Protein AF-A0A5S9F669-F1 (afdb_monomer)

Solvent-accessible surface area (backbone atoms only — not comparable to full-atom values): 15817 Å² total; per-residue (Å²): 138,76,83,78,77,79,76,78,74,76,74,78,80,37,67,46,77,52,47,83,61,86,59,63,53,49,68,64,60,68,71,53,62,38,86,58,35,26,24,43,28,42,29,58,37,54,67,64,66,49,69,68,56,53,63,32,49,54,22,28,33,40,33,39,28,46,13,73,51,31,38,83,44,31,66,34,53,43,71,31,44,49,22,28,34,42,33,39,30,48,15,66,33,28,38,81,19,32,66,35,54,41,69,31,42,49,24,28,36,40,31,45,19,44,19,62,36,29,59,81,19,54,65,37,52,64,64,32,78,50,34,39,37,38,33,40,35,72,39,70,56,49,70,70,53,51,52,54,48,39,71,63,39,73,73,40,45,76,47,61,74,75,68,76,75,68,79,54,76,88,66,80,96,78,92,59,86,75,55,58,62,56,54,50,51,49,52,52,51,50,52,52,51,52,52,52,48,51,53,48,51,52,48,49,54,53,52,52,53,53,54,52,53,53,51,52,50,52,51,53,52,51,51,46,53,51,33,51,53,49,18,55,49,26,49,74,73,65,40,28,44,61,16,49,52,28,28,60,78,37,51,89,39,34,68,32,19,31,50,49,13,50,27,18,58,73,32,46,54,42,75,62,30,65,67,60,15,46,54,28,19,50,56,7,29,76,70,64,26,62,68,21,45,54,50,54,55,49,35,76,77,50,77,129

InterPro domains:
  IPR006597 Sel1-like repeat [PF08238] (237-249)
  IPR006597 Sel1-like repeat [PF08238] (254-289)
  IPR006597 Sel1-like repeat [SM00671] (254-289)
  IPR011990 Tetratricopeptide-like helical domain superfamily [G3DSA:1.25.40.10] (205-302)
  IPR032675 Leucine-rich repeat domain superfamily [G3DSA:3.80.10.10] (18-162)
  IPR052945 Mitotic Progression Regulator [PTHR43628] (237-295)

Radius of gyration: 30.74 Å; Cα contacts (8 Å, |Δi|>4): 480; chains: 1; bounding box: 63×88×83 Å

Structure (mmCIF, N/CA/C/O backbone):
data_AF-A0A5S9F669-F1
#
_entry.id   AF-A0A5S9F669-F1
#
loop_
_atom_site.group_PDB
_atom_site.id
_atom_site.type_symbol
_atom_site.label_atom_id
_atom_site.label_alt_id
_atom_site.label_comp_id
_atom_site.label_asym_id
_atom_site.label_entity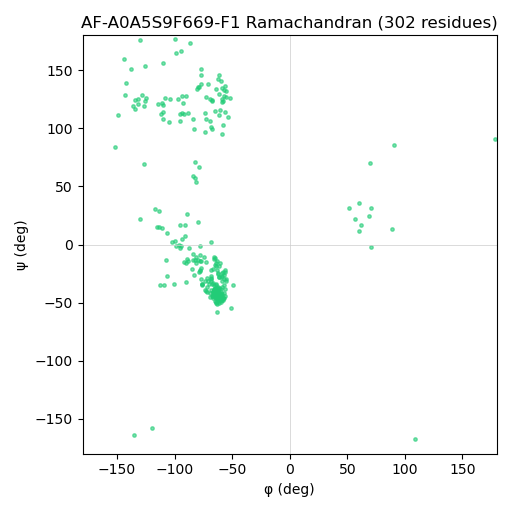_id
_atom_site.label_seq_id
_atom_site.pdbx_PDB_ins_code
_atom_site.Cartn_x
_atom_site.Cartn_y
_atom_site.Cartn_z
_atom_site.occupancy
_atom_site.B_iso_or_equiv
_atom_site.auth_seq_id
_atom_site.auth_comp_id
_atom_site.auth_asym_id
_atom_site.auth_atom_id
_atom_site.pdbx_PDB_model_num
ATOM 1 N N . MET A 1 1 ? -9.489 -50.750 23.436 1.00 36.12 1 MET A N 1
ATOM 2 C CA . MET A 1 1 ? -9.689 -50.302 22.039 1.00 36.12 1 MET A CA 1
ATOM 3 C C . MET A 1 1 ? -9.915 -48.828 22.204 1.00 36.12 1 MET A C 1
ATOM 5 O O . MET A 1 1 ? -11.035 -48.405 22.448 1.00 36.12 1 MET A O 1
ATOM 9 N N . ASP A 1 2 ? -8.797 -48.126 22.333 1.00 33.03 2 ASP A N 1
ATOM 10 C CA . ASP A 1 2 ? -8.753 -46.829 22.990 1.00 33.03 2 ASP A CA 1
ATOM 11 C C . ASP A 1 2 ? -8.902 -45.762 21.914 1.00 33.03 2 ASP A C 1
ATOM 13 O O . ASP A 1 2 ? -8.223 -45.808 20.887 1.00 33.03 2 ASP A O 1
ATOM 17 N N . GLU A 1 3 ? -9.853 -44.860 22.136 1.00 38.09 3 GLU A N 1
ATOM 18 C CA . GLU A 1 3 ? -10.139 -43.716 21.282 1.00 38.09 3 GLU A CA 1
ATOM 19 C C . GLU A 1 3 ? -8.860 -42.903 21.068 1.00 38.09 3 GLU A C 1
ATOM 21 O O . GLU A 1 3 ? -8.361 -42.227 21.971 1.00 38.09 3 GLU A O 1
ATOM 26 N N . ILE A 1 4 ? -8.332 -42.949 19.846 1.00 32.72 4 ILE A N 1
ATOM 27 C CA . ILE A 1 4 ? -7.360 -41.966 19.386 1.00 32.72 4 ILE A CA 1
ATOM 28 C C . ILE A 1 4 ? -8.130 -40.651 19.286 1.00 32.72 4 ILE A C 1
ATOM 30 O O . ILE A 1 4 ? -8.868 -40.420 18.331 1.00 32.72 4 ILE A O 1
ATOM 34 N N . LYS A 1 5 ? -7.987 -39.804 20.311 1.00 36.47 5 LYS A N 1
ATOM 35 C CA . LYS A 1 5 ? -8.378 -38.398 20.241 1.00 36.47 5 LYS A CA 1
ATOM 36 C C . LYS A 1 5 ? -7.641 -37.780 19.061 1.00 36.47 5 LYS A C 1
ATOM 38 O O . LYS A 1 5 ? -6.416 -37.687 19.066 1.00 36.47 5 LYS A O 1
ATOM 43 N N . GLU A 1 6 ? -8.408 -37.392 18.056 1.00 32.44 6 GLU A N 1
ATOM 44 C CA . GLU A 1 6 ? -7.957 -36.622 16.911 1.00 32.44 6 GLU A CA 1
ATOM 45 C C . GLU A 1 6 ? -7.352 -35.310 17.436 1.00 32.44 6 GLU A C 1
ATOM 47 O O . GLU A 1 6 ? -8.053 -34.407 17.897 1.00 32.44 6 GLU A O 1
ATOM 52 N N . ILE A 1 7 ? -6.020 -35.238 17.467 1.00 30.98 7 ILE A N 1
ATOM 53 C CA . ILE A 1 7 ? -5.298 -34.005 17.762 1.00 30.98 7 ILE A CA 1
ATOM 54 C C . ILE A 1 7 ? -5.563 -33.096 16.563 1.00 30.98 7 ILE A C 1
ATOM 56 O O . ILE A 1 7 ? -4.955 -33.272 15.507 1.00 30.98 7 ILE A O 1
ATOM 60 N N . LYS A 1 8 ? -6.492 -32.142 16.707 1.00 32.97 8 LYS A N 1
ATOM 61 C CA . LYS A 1 8 ? -6.576 -30.984 15.812 1.00 32.97 8 LYS A CA 1
ATOM 62 C C . LYS A 1 8 ? -5.235 -30.262 15.904 1.00 32.97 8 LYS A C 1
ATOM 64 O O . LYS A 1 8 ? -5.012 -29.488 16.829 1.00 32.97 8 LYS A O 1
ATOM 69 N N . MET A 1 9 ? -4.324 -30.564 14.986 1.00 23.52 9 MET A N 1
ATOM 70 C CA . MET A 1 9 ? -3.169 -29.714 14.745 1.00 23.52 9 MET A CA 1
ATOM 71 C C . MET A 1 9 ? -3.722 -28.365 14.280 1.00 23.52 9 MET A C 1
ATOM 73 O O . MET A 1 9 ? -4.352 -28.289 13.223 1.00 23.52 9 MET A O 1
ATOM 77 N N . GLU A 1 10 ? -3.573 -27.327 15.106 1.00 38.22 10 GLU A N 1
ATOM 78 C CA . GLU A 1 10 ? -3.797 -25.944 14.685 1.00 38.22 10 GLU A CA 1
ATOM 79 C C . GLU A 1 10 ? -2.964 -25.709 13.420 1.00 38.22 10 GLU A C 1
ATOM 81 O O . GLU A 1 10 ? -1.772 -26.032 13.383 1.00 38.22 10 GLU A O 1
ATOM 86 N N . LYS A 1 11 ? -3.609 -25.239 12.345 1.00 44.41 11 LYS A N 1
ATOM 87 C CA . LYS A 1 11 ? -2.903 -24.891 11.108 1.00 44.41 11 LYS A CA 1
ATOM 88 C C . LYS A 1 11 ? -1.812 -23.865 11.459 1.00 44.41 11 LYS A C 1
ATOM 90 O O . LYS A 1 11 ? -2.108 -22.954 12.232 1.00 44.41 11 LYS A O 1
ATOM 95 N N . PRO A 1 12 ? -0.581 -23.986 10.933 1.00 42.53 12 PRO A N 1
ATOM 96 C CA . PRO A 1 12 ? 0.461 -23.003 11.200 1.00 42.53 12 PRO A CA 1
ATOM 97 C C . PRO A 1 12 ? -0.026 -21.623 10.748 1.00 42.53 12 PRO A C 1
ATOM 99 O O . PRO A 1 12 ? -0.430 -21.446 9.602 1.00 42.53 12 PRO A O 1
ATOM 102 N N . GLN A 1 13 ? -0.028 -20.669 11.674 1.00 54.84 13 GLN A N 1
ATOM 103 C CA . GLN A 1 13 ? -0.442 -19.294 11.431 1.00 54.84 13 GLN A CA 1
ATOM 104 C C . GLN A 1 13 ? 0.668 -18.608 10.616 1.00 54.84 13 GLN A C 1
ATOM 106 O O . GLN A 1 13 ? 1.698 -18.218 11.167 1.00 54.84 13 GLN A O 1
ATOM 111 N N . TYR A 1 14 ? 0.522 -18.541 9.291 1.00 76.75 14 TYR A N 1
ATOM 112 C CA . TYR A 1 14 ? 1.480 -17.859 8.421 1.00 76.75 14 TYR A CA 1
ATOM 113 C C . TYR A 1 14 ? 1.154 -16.364 8.422 1.00 76.75 14 TYR A C 1
ATOM 115 O O . TYR A 1 14 ? 0.198 -15.912 7.783 1.00 76.75 14 TYR A O 1
ATOM 123 N N . PHE A 1 15 ? 1.916 -15.620 9.222 1.00 83.38 15 PHE A N 1
ATOM 124 C CA . PHE A 1 15 ? 1.821 -14.170 9.332 1.00 83.38 15 PHE A CA 1
ATOM 125 C C . PHE A 1 15 ? 2.882 -13.506 8.452 1.00 83.38 15 PHE A C 1
ATOM 127 O O . PHE A 1 15 ? 4.077 -13.776 8.599 1.00 83.38 15 PHE A O 1
ATOM 134 N N . VAL A 1 16 ? 2.450 -12.612 7.569 1.00 88.50 16 VAL A N 1
ATOM 135 C CA . VAL A 1 16 ? 3.313 -11.852 6.664 1.00 88.50 16 VAL A CA 1
ATOM 136 C C . VAL A 1 16 ? 3.325 -10.386 7.085 1.00 88.50 16 VAL A C 1
ATOM 138 O O . VAL A 1 16 ? 2.296 -9.718 7.091 1.00 88.50 16 VAL A O 1
ATOM 141 N N . ASP A 1 17 ? 4.505 -9.865 7.416 1.00 89.31 17 ASP A N 1
ATOM 142 C CA . ASP A 1 17 ? 4.703 -8.453 7.754 1.00 89.31 17 ASP A CA 1
ATOM 143 C C . ASP A 1 17 ? 5.375 -7.711 6.591 1.00 89.31 17 ASP A C 1
ATOM 145 O O . ASP A 1 17 ? 6.582 -7.851 6.374 1.00 89.31 17 ASP A O 1
ATOM 149 N N . LEU A 1 18 ? 4.604 -6.901 5.861 1.00 88.19 18 LEU A N 1
ATOM 150 C CA . LEU A 1 18 ? 5.109 -6.041 4.785 1.00 88.19 18 LEU A CA 1
ATOM 151 C C . LEU A 1 18 ? 5.303 -4.584 5.237 1.00 88.19 18 LEU A C 1
ATOM 153 O O . LEU A 1 18 ? 5.761 -3.758 4.450 1.00 88.19 18 LEU A O 1
ATOM 157 N N . SER A 1 19 ? 5.063 -4.261 6.514 1.00 82.44 19 SER A N 1
ATOM 158 C CA . SER A 1 19 ? 5.161 -2.890 7.053 1.00 82.44 19 SER A CA 1
ATOM 159 C C . SER A 1 19 ? 6.569 -2.281 6.986 1.00 82.44 19 SER A C 1
ATOM 161 O O . SER A 1 19 ? 6.764 -1.079 7.184 1.00 82.44 19 SER A O 1
ATOM 163 N N . ARG A 1 20 ? 7.588 -3.114 6.742 1.00 78.88 20 ARG A N 1
ATOM 164 C CA . ARG A 1 20 ? 8.997 -2.705 6.628 1.00 78.88 20 ARG A CA 1
ATOM 165 C C . ARG A 1 20 ? 9.404 -2.332 5.208 1.00 78.88 20 ARG A C 1
ATOM 167 O O . ARG A 1 20 ? 10.502 -1.797 5.031 1.00 78.88 20 ARG A O 1
ATOM 174 N N . LEU A 1 21 ? 8.574 -2.642 4.216 1.00 76.44 21 LEU A N 1
ATOM 175 C CA . LEU A 1 21 ? 8.859 -2.342 2.822 1.00 76.44 21 LEU A CA 1
ATOM 176 C C . LEU A 1 21 ? 8.622 -0.859 2.537 1.00 76.44 21 LEU A C 1
ATOM 178 O O . LEU A 1 21 ? 7.781 -0.203 3.146 1.00 76.44 21 LEU A O 1
ATOM 182 N N . TRP A 1 22 ? 9.445 -0.310 1.649 1.00 64.12 22 TRP A N 1
ATOM 183 C CA . TRP A 1 22 ? 9.390 1.092 1.252 1.00 64.12 22 TRP A CA 1
ATOM 184 C C . TRP A 1 22 ? 8.903 1.176 -0.190 1.00 64.12 22 TRP A C 1
ATOM 186 O O . TRP A 1 22 ? 9.585 0.681 -1.083 1.00 64.12 22 TRP A O 1
ATOM 196 N N . GLY A 1 23 ? 7.796 1.879 -0.421 1.00 70.88 23 GLY A N 1
ATOM 197 C CA . GLY A 1 23 ? 7.164 1.982 -1.739 1.00 70.88 23 GLY A CA 1
ATOM 198 C C . GLY A 1 23 ? 5.851 1.204 -1.804 1.00 70.88 23 GLY A C 1
ATOM 199 O O . GLY A 1 23 ? 5.316 0.827 -0.763 1.00 70.88 23 GLY A O 1
ATOM 200 N N . SER A 1 24 ? 5.333 1.007 -3.021 1.00 83.12 24 SER A N 1
ATOM 201 C CA . SER A 1 24 ? 4.179 0.123 -3.236 1.00 83.12 24 SER A CA 1
ATOM 202 C C . SER A 1 24 ? 4.553 -1.299 -2.825 1.00 83.12 24 SER A C 1
ATOM 204 O O . SER A 1 24 ? 5.688 -1.725 -3.033 1.00 83.12 24 SER A O 1
ATOM 206 N N . VAL A 1 25 ? 3.586 -1.987 -2.226 1.00 87.50 25 VAL A N 1
ATOM 207 C CA . VAL A 1 25 ? 3.672 -3.386 -1.789 1.00 87.50 25 VAL A CA 1
ATOM 208 C C . VAL A 1 25 ? 2.862 -4.316 -2.702 1.00 87.50 25 VAL A C 1
ATOM 210 O O . VAL A 1 25 ? 2.633 -5.473 -2.365 1.00 87.50 25 VAL A O 1
ATOM 213 N N . ASP A 1 26 ? 2.375 -3.815 -3.843 1.00 90.06 26 ASP A N 1
ATOM 214 C CA . ASP A 1 26 ? 1.463 -4.554 -4.726 1.00 90.06 26 ASP A CA 1
ATOM 215 C C . ASP A 1 26 ? 2.128 -5.785 -5.349 1.00 90.06 26 ASP A C 1
ATOM 217 O O . ASP A 1 26 ? 1.500 -6.839 -5.449 1.00 90.06 26 ASP A O 1
ATOM 221 N N . GLU A 1 27 ? 3.404 -5.677 -5.735 1.00 86.88 27 GLU A N 1
ATOM 222 C CA . GLU A 1 27 ? 4.161 -6.793 -6.313 1.00 86.88 27 GLU A CA 1
ATOM 223 C C . GLU A 1 27 ? 4.314 -7.910 -5.275 1.00 86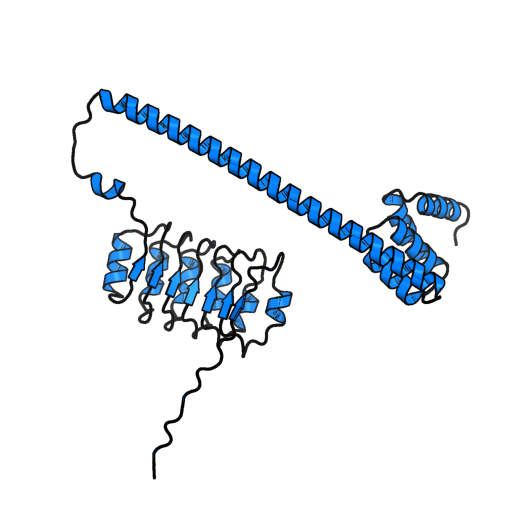.88 27 GLU A C 1
ATOM 225 O O . GLU A 1 27 ? 3.915 -9.047 -5.532 1.00 86.88 27 GLU A O 1
ATOM 230 N N . GLU A 1 28 ? 4.748 -7.572 -4.061 1.00 89.62 28 GLU A N 1
ATOM 231 C CA . GLU A 1 28 ? 4.916 -8.528 -2.970 1.00 89.62 28 GLU A CA 1
ATOM 232 C C . GLU A 1 28 ? 3.590 -9.172 -2.564 1.00 89.62 28 GLU A C 1
ATOM 234 O O . GLU A 1 28 ? 3.521 -10.393 -2.438 1.00 89.62 28 GLU A O 1
ATOM 239 N N . ILE A 1 29 ? 2.514 -8.390 -2.416 1.00 89.56 29 ILE A N 1
ATOM 240 C CA . ILE A 1 29 ? 1.184 -8.932 -2.107 1.00 89.56 29 ILE A CA 1
ATOM 241 C C . ILE A 1 29 ? 0.708 -9.856 -3.237 1.00 89.56 29 ILE A C 1
ATOM 243 O O . ILE A 1 29 ? 0.091 -10.895 -2.970 1.00 89.56 29 ILE A O 1
ATOM 247 N N . SER A 1 30 ? 0.975 -9.512 -4.501 1.00 88.44 30 SER A N 1
ATOM 248 C CA . SER A 1 30 ? 0.543 -10.306 -5.653 1.00 88.44 30 SER A CA 1
ATOM 249 C C . SER A 1 30 ? 1.192 -11.693 -5.693 1.00 88.44 30 SER A C 1
ATOM 251 O O . SER A 1 30 ? 0.496 -12.654 -6.032 1.00 88.44 30 SER A O 1
ATOM 253 N N . GLU A 1 31 ? 2.447 -11.813 -5.248 1.00 89.00 31 GLU A N 1
ATOM 254 C CA . GLU A 1 31 ? 3.214 -13.065 -5.209 1.00 89.00 31 GLU A CA 1
ATOM 255 C C . GLU A 1 31 ? 2.820 -14.002 -4.056 1.00 89.00 31 GLU A C 1
ATOM 257 O O . GLU A 1 31 ? 3.066 -15.204 -4.142 1.00 89.00 31 GLU A O 1
ATOM 262 N N . LEU A 1 32 ? 2.178 -13.493 -2.996 1.00 87.94 32 LEU A N 1
ATOM 263 C CA . LEU A 1 32 ? 1.766 -14.326 -1.861 1.00 87.94 32 LEU A CA 1
ATOM 264 C C . LEU A 1 32 ? 0.724 -15.383 -2.257 1.00 87.94 32 LEU A C 1
ATOM 266 O O . LEU A 1 32 ? -0.303 -15.072 -2.880 1.00 87.94 32 LEU A O 1
ATOM 270 N N . GLU A 1 33 ? 0.951 -16.614 -1.794 1.00 86.94 33 GLU A N 1
ATOM 271 C CA . GLU A 1 33 ? 0.017 -17.735 -1.911 1.00 86.94 33 GLU A CA 1
ATOM 272 C C . GLU A 1 33 ? -1.169 -17.540 -0.953 1.00 86.94 33 GLU A C 1
ATOM 274 O O . GLU A 1 33 ? -1.044 -17.646 0.267 1.00 86.94 33 GLU A O 1
ATOM 279 N N . SER A 1 34 ? -2.345 -17.225 -1.506 1.00 85.69 34 SER A N 1
ATOM 280 C CA . SER A 1 34 ? -3.516 -16.785 -0.731 1.00 85.69 34 SER A CA 1
ATOM 281 C C . SER A 1 34 ? -4.036 -17.802 0.283 1.00 85.69 34 SER A C 1
ATOM 283 O O . SER A 1 34 ? -4.639 -17.411 1.280 1.00 85.69 34 SER A O 1
ATOM 285 N N . ASP A 1 35 ? -3.827 -19.092 0.020 1.00 85.50 35 ASP A N 1
ATOM 286 C CA . ASP A 1 35 ? -4.369 -20.175 0.840 1.00 85.50 35 ASP A CA 1
ATOM 287 C C . ASP A 1 35 ? -3.566 -20.400 2.126 1.00 85.50 35 ASP A C 1
ATOM 289 O O . ASP A 1 35 ? -4.121 -20.912 3.102 1.00 85.50 35 ASP A O 1
ATOM 293 N N . GLU A 1 36 ? -2.290 -19.998 2.138 1.00 85.06 36 GLU A N 1
ATOM 294 C CA . GLU A 1 36 ? -1.389 -20.170 3.279 1.00 85.06 36 GLU A CA 1
ATOM 295 C C . GLU A 1 36 ? -1.434 -18.979 4.243 1.00 85.06 36 GLU A C 1
ATOM 297 O O . GLU A 1 36 ? -1.296 -19.169 5.450 1.00 85.06 36 GLU A O 1
ATOM 302 N N . VAL A 1 37 ? -1.663 -17.761 3.739 1.00 91.31 37 VAL A N 1
ATOM 303 C CA . VAL A 1 37 ? -1.618 -16.527 4.540 1.00 91.31 37 VAL A CA 1
ATOM 304 C C . VAL A 1 37 ? -2.839 -16.407 5.454 1.00 91.31 37 VAL A C 1
ATOM 306 O O . VAL A 1 37 ? -3.963 -16.189 5.005 1.00 91.31 37 VAL A O 1
ATOM 309 N N . THR A 1 38 ? -2.597 -16.479 6.763 1.00 92.69 38 THR A N 1
ATOM 310 C CA . THR A 1 38 ? -3.618 -16.281 7.808 1.00 92.69 38 THR A CA 1
ATOM 311 C C . THR A 1 38 ? -3.467 -14.951 8.541 1.00 92.69 38 THR A C 1
ATOM 313 O O . THR A 1 38 ? -4.377 -14.552 9.261 1.00 92.69 38 THR A O 1
ATOM 316 N N . GLY A 1 39 ? -2.334 -14.264 8.381 1.00 95.00 39 GLY A N 1
ATOM 317 C CA . GLY A 1 39 ? -2.110 -12.933 8.937 1.00 95.00 39 GLY A CA 1
ATOM 318 C C . GLY A 1 39 ? -1.314 -12.042 7.988 1.00 95.00 39 GLY A C 1
ATOM 319 O O . GLY A 1 39 ? -0.368 -12.514 7.359 1.00 95.00 39 GLY A O 1
ATOM 320 N N . LEU A 1 40 ? -1.689 -10.769 7.873 1.00 95.00 40 LEU A N 1
ATOM 321 C CA . LEU A 1 40 ? -1.042 -9.808 6.980 1.00 95.00 40 LEU A CA 1
ATOM 322 C C . LEU A 1 40 ? -0.977 -8.424 7.634 1.00 95.00 40 LEU A C 1
ATOM 324 O O . LEU A 1 40 ? -1.997 -7.887 8.056 1.00 95.00 40 LEU A O 1
ATOM 328 N N . SER A 1 41 ? 0.209 -7.815 7.659 1.00 94.81 41 SER A N 1
ATOM 329 C CA . SER A 1 41 ? 0.378 -6.408 8.033 1.00 94.81 41 SER A CA 1
ATOM 330 C C . SER A 1 41 ? 0.866 -5.579 6.852 1.00 94.81 41 SER A C 1
ATOM 332 O O . SER A 1 41 ? 1.950 -5.815 6.317 1.00 94.81 41 SER A O 1
ATOM 334 N N . LEU A 1 42 ? 0.067 -4.572 6.497 1.00 94.25 42 LEU A N 1
ATOM 335 C CA . LEU A 1 42 ? 0.380 -3.474 5.576 1.00 94.25 42 LEU A CA 1
ATOM 336 C C . LEU A 1 42 ? 0.430 -2.140 6.340 1.00 94.25 42 LEU A C 1
ATOM 338 O O . LEU A 1 42 ? 0.096 -1.069 5.824 1.00 94.25 42 LEU A O 1
ATOM 342 N N . ARG A 1 43 ? 0.791 -2.198 7.626 1.00 91.50 43 ARG A N 1
ATOM 343 C CA . ARG A 1 43 ? 0.875 -1.018 8.483 1.00 91.50 43 ARG A CA 1
ATOM 344 C C . ARG A 1 43 ? 1.806 0.020 7.865 1.00 91.50 43 ARG A C 1
ATOM 346 O O . ARG A 1 43 ? 2.945 -0.291 7.527 1.00 91.50 43 ARG A O 1
ATOM 353 N N . LYS A 1 44 ? 1.357 1.279 7.822 1.00 88.69 44 LYS A N 1
ATOM 354 C CA . LYS A 1 44 ? 2.080 2.421 7.223 1.00 88.69 44 LYS A CA 1
ATOM 355 C C . LYS A 1 44 ? 2.393 2.266 5.730 1.00 88.69 44 LYS A C 1
ATOM 357 O O . LYS A 1 44 ? 3.183 3.051 5.209 1.00 88.69 44 LYS A O 1
ATOM 362 N N . SER A 1 45 ? 1.811 1.285 5.042 1.00 87.81 45 SER A N 1
ATOM 363 C CA . SER A 1 45 ? 1.955 1.169 3.595 1.00 87.81 45 SER A CA 1
ATOM 364 C C . SER A 1 45 ? 1.200 2.311 2.916 1.00 87.81 45 SER A C 1
ATOM 366 O O . SER A 1 45 ? 0.006 2.520 3.143 1.00 87.81 45 SER A O 1
ATOM 368 N N . GLU A 1 46 ? 1.920 3.057 2.083 1.00 79.19 46 GLU A N 1
ATOM 369 C CA . GLU A 1 46 ? 1.394 4.164 1.289 1.00 79.19 46 GLU A CA 1
ATOM 370 C C . GLU A 1 46 ? 1.351 3.724 -0.184 1.00 79.19 46 GLU A C 1
ATOM 372 O O . GLU A 1 46 ? 2.385 3.352 -0.738 1.00 79.19 46 GLU A O 1
ATOM 377 N N . ASN A 1 47 ? 0.187 3.828 -0.838 1.00 77.75 47 ASN A N 1
ATOM 378 C CA . ASN A 1 47 ? -0.033 3.480 -2.256 1.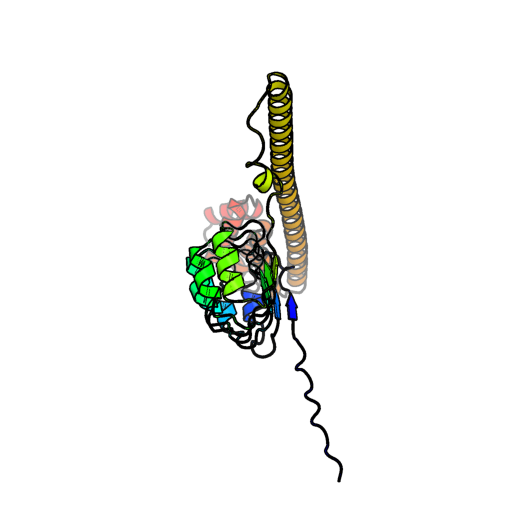00 77.75 47 ASN A CA 1
ATOM 379 C C . ASN A 1 47 ? 0.026 1.971 -2.568 1.00 77.75 47 ASN A C 1
ATOM 381 O O . ASN A 1 47 ? 0.944 1.508 -3.246 1.00 77.75 47 ASN A O 1
ATOM 385 N N . PHE A 1 48 ? -0.979 1.226 -2.114 1.00 89.12 48 PHE A N 1
ATOM 386 C CA . PHE A 1 48 ? -1.260 -0.131 -2.592 1.00 89.12 48 PHE A CA 1
ATOM 387 C C . PHE A 1 48 ? -2.713 -0.226 -3.072 1.00 89.12 48 PHE A C 1
ATOM 389 O O . PHE A 1 48 ? -3.568 0.539 -2.617 1.00 89.12 48 PHE A O 1
ATOM 396 N N . ASP A 1 49 ? -2.990 -1.147 -3.987 1.00 93.12 49 ASP A N 1
ATOM 397 C CA . ASP A 1 49 ? -4.339 -1.469 -4.438 1.00 93.12 49 ASP A CA 1
ATOM 398 C C . ASP A 1 49 ? -4.981 -2.471 -3.467 1.00 93.12 49 ASP A C 1
ATOM 400 O O . ASP A 1 49 ? -4.641 -3.659 -3.424 1.00 93.12 49 ASP A O 1
ATOM 404 N N . ALA A 1 50 ? -5.946 -1.996 -2.677 1.00 94.56 50 ALA A N 1
ATOM 405 C CA . ALA A 1 50 ? -6.670 -2.821 -1.718 1.00 94.56 50 ALA A CA 1
ATOM 406 C C . ALA A 1 50 ? -7.440 -3.982 -2.370 1.00 94.56 50 ALA A C 1
ATOM 408 O O . ALA A 1 50 ? -7.773 -4.947 -1.678 1.00 94.56 50 ALA A O 1
ATOM 409 N N . ALA A 1 51 ? -7.667 -3.964 -3.690 1.00 95.62 51 ALA A N 1
ATOM 410 C CA . ALA A 1 51 ? -8.252 -5.092 -4.408 1.00 95.62 51 ALA A CA 1
ATOM 411 C C . ALA A 1 51 ? -7.427 -6.379 -4.264 1.00 95.62 51 ALA A C 1
ATOM 413 O O . ALA A 1 51 ? -7.994 -7.476 -4.279 1.00 95.62 51 ALA A O 1
ATOM 414 N N . HIS A 1 52 ? -6.113 -6.268 -4.045 1.00 94.38 52 HIS A N 1
ATOM 415 C CA . HIS A 1 52 ? -5.265 -7.421 -3.763 1.00 94.38 52 HIS A CA 1
ATOM 416 C C . HIS A 1 52 ? -5.629 -8.142 -2.458 1.00 94.38 52 HIS A C 1
ATOM 418 O O . HIS A 1 52 ? -5.337 -9.329 -2.335 1.00 94.38 52 HIS A O 1
ATOM 424 N N . LEU A 1 53 ? -6.300 -7.484 -1.505 1.00 94.94 53 LEU A N 1
ATOM 425 C CA . LEU A 1 53 ? -6.712 -8.107 -0.244 1.00 94.94 53 LEU A CA 1
ATOM 426 C C . LEU A 1 53 ? -7.806 -9.165 -0.442 1.00 94.94 53 LEU A C 1
ATOM 428 O O . LEU A 1 53 ? -7.864 -10.144 0.301 1.00 94.94 53 LEU A O 1
ATOM 432 N N . ALA A 1 54 ? -8.638 -9.016 -1.476 1.00 95.31 54 ALA A N 1
ATOM 433 C CA . ALA A 1 54 ? -9.821 -9.850 -1.684 1.00 95.31 54 ALA A CA 1
ATOM 434 C C . ALA A 1 54 ? -9.508 -11.340 -1.931 1.00 95.31 54 ALA A C 1
ATOM 436 O O . ALA A 1 54 ? -10.396 -12.178 -1.773 1.00 95.31 54 ALA A O 1
ATOM 437 N N . LYS A 1 55 ? -8.266 -11.690 -2.313 1.00 95.00 55 LYS A N 1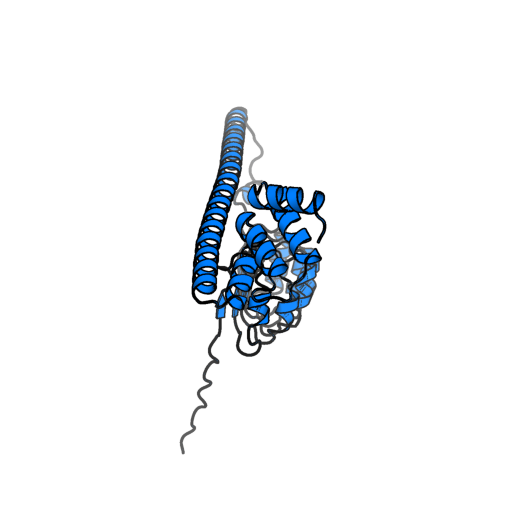
ATOM 438 C CA . LYS A 1 55 ? -7.860 -13.094 -2.514 1.00 95.00 55 LYS A CA 1
ATOM 439 C C . LYS A 1 55 ? -7.586 -13.844 -1.205 1.00 95.00 55 LYS A C 1
ATOM 441 O O . LYS A 1 55 ? -7.667 -15.067 -1.201 1.00 95.00 55 LYS A O 1
ATOM 446 N N . PHE A 1 56 ? -7.286 -13.158 -0.099 1.00 95.06 56 PHE A N 1
ATOM 447 C CA . PHE A 1 56 ? -6.874 -13.788 1.165 1.00 95.06 56 PHE A CA 1
ATOM 448 C C . PHE A 1 56 ? -8.071 -14.234 2.016 1.00 95.06 56 PHE A C 1
ATOM 450 O O . PHE A 1 56 ? -8.248 -13.815 3.153 1.00 95.06 56 PHE A O 1
ATOM 457 N N . VAL A 1 57 ? -8.921 -15.108 1.481 1.00 93.75 57 VAL A N 1
ATOM 458 C CA . VAL A 1 57 ? -10.169 -15.536 2.147 1.00 93.75 57 VAL A CA 1
ATOM 459 C C . VAL A 1 57 ? -9.959 -16.298 3.467 1.00 93.75 57 VAL A C 1
ATOM 461 O O . VAL A 1 57 ? -10.896 -16.425 4.252 1.00 93.75 57 VAL A O 1
ATOM 464 N N . ASN A 1 58 ? -8.738 -16.780 3.727 1.00 92.88 58 ASN A N 1
ATOM 465 C CA . ASN A 1 58 ? -8.346 -17.457 4.968 1.00 92.88 58 ASN A CA 1
ATOM 466 C C . ASN A 1 58 ? -7.733 -16.513 6.019 1.00 92.88 58 ASN A C 1
ATOM 468 O O . ASN A 1 58 ? -7.273 -16.987 7.058 1.00 92.88 58 ASN A O 1
ATOM 472 N N . LEU A 1 59 ? -7.702 -15.204 5.753 1.00 95.56 59 LEU A N 1
ATOM 473 C CA . LEU A 1 59 ? -7.080 -14.225 6.634 1.00 95.56 59 LEU A CA 1
ATOM 474 C C . LEU A 1 59 ? -7.852 -14.107 7.954 1.00 95.56 59 LEU A C 1
ATOM 476 O O . LEU A 1 59 ? -9.050 -13.828 7.958 1.00 95.56 59 LEU A O 1
ATOM 480 N N . CYS A 1 60 ? -7.148 -14.306 9.064 1.00 96.19 60 CYS A N 1
ATOM 481 C CA . CYS A 1 60 ? -7.651 -14.133 10.425 1.00 96.19 60 CYS A CA 1
ATOM 482 C C . CYS A 1 60 ? -7.198 -12.794 11.020 1.00 96.19 60 CYS A C 1
ATOM 484 O O . CYS A 1 60 ? -7.948 -12.171 11.764 1.00 96.19 60 CYS A O 1
ATOM 486 N N . GLU A 1 61 ? -5.997 -12.332 10.668 1.00 96.69 61 GLU A N 1
ATOM 487 C CA . GLU A 1 61 ? -5.413 -11.095 11.192 1.00 96.69 61 GLU A CA 1
ATOM 488 C C . GLU A 1 61 ? -5.024 -10.146 10.057 1.00 96.69 61 GLU A C 1
ATOM 490 O O . GLU A 1 61 ? -4.286 -10.519 9.143 1.00 96.69 61 GLU A O 1
ATOM 495 N N . LEU A 1 62 ? -5.512 -8.908 10.117 1.00 97.75 62 LEU A N 1
ATOM 496 C CA . LEU A 1 62 ? -5.212 -7.874 9.135 1.00 97.75 62 LEU A CA 1
ATOM 497 C C . LEU A 1 62 ? -4.879 -6.551 9.824 1.00 97.75 62 LEU A C 1
ATOM 499 O O . LEU A 1 62 ? -5.723 -5.937 10.474 1.00 97.75 62 LEU A O 1
ATOM 503 N N . ASP A 1 63 ? -3.650 -6.086 9.633 1.00 97.44 63 ASP A N 1
ATOM 504 C CA . ASP A 1 63 ? -3.183 -4.800 10.142 1.00 97.44 63 ASP A CA 1
ATOM 505 C C . ASP A 1 63 ? -2.975 -3.808 8.994 1.00 97.44 63 ASP A C 1
ATOM 507 O O . ASP A 1 63 ? -2.025 -3.911 8.218 1.00 97.44 63 ASP A O 1
ATOM 511 N N . LEU A 1 64 ? -3.871 -2.829 8.908 1.00 97.06 64 LEU A N 1
ATOM 512 C CA . LEU A 1 64 ? -3.861 -1.725 7.949 1.00 97.06 64 LEU A CA 1
ATOM 513 C C . LEU A 1 64 ? -3.573 -0.388 8.643 1.00 97.06 64 LEU A C 1
ATOM 515 O O . LEU A 1 64 ? -3.783 0.676 8.056 1.00 97.06 64 LEU A O 1
ATOM 519 N N . GLY A 1 65 ? -3.104 -0.400 9.893 1.00 94.81 65 GLY A N 1
ATOM 520 C CA . GLY A 1 65 ? -2.964 0.817 10.678 1.00 94.81 65 GLY A CA 1
ATOM 521 C C . GLY A 1 65 ? -2.031 1.832 10.008 1.00 94.81 65 GLY A C 1
ATOM 522 O O . GLY A 1 65 ? -0.932 1.501 9.559 1.00 94.81 65 GLY A O 1
ATOM 523 N N . ARG A 1 66 ? -2.439 3.101 9.974 1.00 92.38 66 ARG A N 1
ATOM 524 C CA . ARG A 1 66 ? -1.731 4.227 9.344 1.00 92.38 66 ARG A CA 1
ATOM 525 C C . ARG A 1 66 ? -1.422 4.017 7.860 1.00 92.38 66 ARG A C 1
ATOM 527 O O . ARG A 1 66 ? -0.468 4.606 7.360 1.00 92.38 66 ARG A O 1
ATOM 534 N N . SER A 1 67 ? -2.158 3.142 7.182 1.00 93.56 67 SER A N 1
ATOM 535 C CA . SER A 1 67 ? -2.069 2.970 5.732 1.00 93.56 67 SER A CA 1
ATOM 536 C C . SER A 1 67 ? -2.982 3.958 4.996 1.00 93.56 67 SER A C 1
ATOM 538 O O . SER A 1 67 ? -3.777 4.662 5.617 1.00 93.56 67 SER A O 1
ATOM 540 N N . SER A 1 68 ? -2.891 4.005 3.664 1.00 91.88 68 SER A N 1
ATOM 541 C CA . SER A 1 68 ? -3.708 4.891 2.818 1.00 91.88 68 SER A CA 1
ATOM 542 C C . SER A 1 68 ? -5.138 4.389 2.540 1.00 91.88 68 SER A C 1
ATOM 544 O O . SER A 1 68 ? -5.742 4.822 1.563 1.00 91.88 68 SER A O 1
ATOM 546 N N . VAL A 1 69 ? -5.659 3.457 3.345 1.00 95.19 69 VAL A N 1
ATOM 547 C CA . VAL A 1 69 ? -6.997 2.859 3.176 1.00 95.19 69 VAL A CA 1
ATOM 548 C C . VAL A 1 69 ? -8.100 3.867 3.505 1.00 95.19 69 VAL A C 1
ATOM 550 O O . VAL A 1 69 ? -8.017 4.604 4.488 1.00 95.19 69 VAL A O 1
ATOM 553 N N . THR A 1 70 ? -9.145 3.864 2.678 1.00 96.38 70 THR A N 1
ATOM 554 C CA . THR A 1 70 ? -10.319 4.745 2.748 1.00 96.38 70 THR A CA 1
ATOM 555 C C . THR A 1 70 ? -11.623 3.942 2.671 1.00 96.38 70 THR A C 1
ATOM 557 O O . THR A 1 70 ? -11.618 2.744 2.389 1.00 96.38 70 THR A O 1
ATOM 560 N N . ASP A 1 71 ? -12.773 4.608 2.814 1.00 97.94 71 ASP A N 1
ATOM 561 C CA . ASP A 1 71 ? -14.102 3.997 2.620 1.00 97.94 71 ASP A CA 1
ATOM 562 C C . ASP A 1 71 ? -14.246 3.197 1.315 1.00 97.94 71 ASP A C 1
ATOM 564 O O . ASP A 1 71 ? -14.947 2.187 1.278 1.00 97.94 71 ASP A O 1
ATOM 568 N N . LYS A 1 72 ? -13.598 3.645 0.230 1.00 97.44 72 LYS A N 1
ATOM 569 C CA . LYS A 1 72 ? -13.698 2.995 -1.088 1.00 97.44 72 LYS A CA 1
ATOM 570 C C . LYS A 1 72 ? -13.031 1.625 -1.111 1.00 97.44 72 LYS A C 1
ATOM 572 O O . LYS A 1 72 ? -13.461 0.760 -1.867 1.00 97.44 72 LYS A O 1
ATOM 577 N N . ASP A 1 73 ? -12.009 1.445 -0.287 1.00 97.38 73 ASP A N 1
ATOM 578 C CA . ASP A 1 73 ? -11.181 0.244 -0.237 1.00 97.38 73 ASP A CA 1
ATOM 579 C C . ASP A 1 73 ? -11.835 -0.852 0.617 1.00 97.38 73 ASP A C 1
ATOM 581 O O . ASP A 1 73 ? -11.644 -2.045 0.375 1.00 97.38 73 ASP A O 1
ATOM 585 N N . MET A 1 74 ? -12.681 -0.456 1.575 1.00 97.81 74 MET A N 1
ATOM 586 C CA . MET A 1 74 ? -13.361 -1.352 2.518 1.00 97.81 74 MET A CA 1
ATOM 587 C C . MET A 1 74 ? -14.231 -2.419 1.840 1.00 97.81 74 MET A C 1
ATOM 589 O O . MET A 1 74 ? -14.436 -3.496 2.402 1.00 97.81 74 MET A O 1
ATOM 593 N N . VAL A 1 75 ? -14.691 -2.180 0.607 1.00 97.56 75 VAL A N 1
ATOM 594 C CA . VAL A 1 75 ? -15.437 -3.173 -0.185 1.00 97.56 75 VAL A CA 1
ATOM 595 C C . VAL A 1 75 ? -14.654 -4.476 -0.387 1.00 97.56 75 VAL A C 1
ATOM 597 O O . VAL A 1 75 ? -15.253 -5.549 -0.459 1.00 97.56 75 VAL A O 1
ATOM 600 N N . HIS A 1 76 ? -13.321 -4.409 -0.422 1.00 97.56 76 HIS A N 1
ATOM 601 C CA . HIS A 1 76 ? -12.455 -5.569 -0.629 1.00 97.56 76 HIS A CA 1
ATOM 602 C C . HIS A 1 76 ? -12.300 -6.445 0.622 1.00 97.56 76 HIS A C 1
ATOM 604 O O . HIS A 1 76 ? -11.873 -7.593 0.510 1.00 97.56 76 HIS A O 1
ATOM 610 N N . LEU A 1 77 ? -12.703 -5.944 1.795 1.00 96.94 77 LEU A N 1
ATOM 611 C CA . LEU A 1 77 ? -12.653 -6.674 3.064 1.00 96.94 77 LEU A CA 1
ATOM 612 C C . LEU A 1 77 ? -13.943 -7.465 3.331 1.00 96.94 77 LEU A C 1
ATOM 614 O O . LEU A 1 77 ? -13.943 -8.375 4.155 1.00 96.94 77 LEU A O 1
ATOM 618 N N . ALA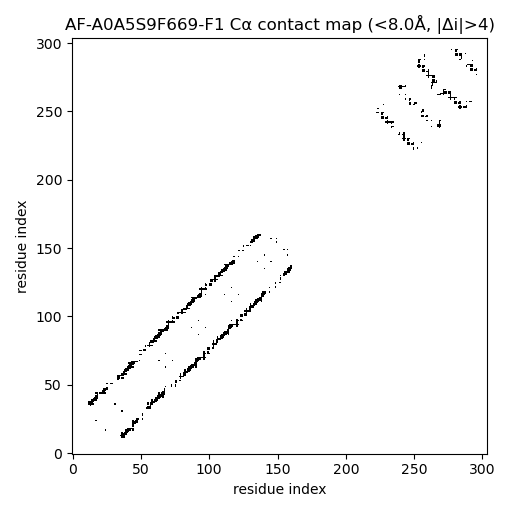 A 1 78 ? -15.036 -7.166 2.620 1.00 94.75 78 ALA A N 1
ATOM 619 C CA . ALA A 1 78 ? -16.379 -7.669 2.928 1.00 94.75 78 ALA A CA 1
ATOM 620 C C . ALA A 1 78 ? -16.516 -9.206 2.921 1.00 94.75 78 ALA A C 1
ATOM 622 O O . ALA A 1 78 ? -17.403 -9.748 3.578 1.00 94.75 78 ALA A O 1
ATOM 623 N N . ASN A 1 79 ? -15.645 -9.908 2.187 1.00 93.00 79 ASN A N 1
ATOM 624 C CA . ASN A 1 79 ? -15.653 -11.371 2.075 1.00 93.00 79 ASN A CA 1
ATOM 625 C C . ASN A 1 79 ? -14.578 -12.061 2.926 1.00 93.00 79 ASN A C 1
ATOM 627 O O . ASN A 1 79 ? -14.481 -13.288 2.899 1.00 93.00 79 ASN A O 1
ATOM 631 N N . LEU A 1 80 ? -13.787 -11.311 3.697 1.00 96.56 80 LEU A N 1
ATOM 632 C CA . LEU A 1 80 ? -12.749 -11.853 4.577 1.00 96.56 80 LEU A CA 1
ATOM 633 C C . LEU A 1 80 ? -13.370 -12.350 5.891 1.00 96.56 80 LEU A C 1
ATOM 635 O O . LEU A 1 80 ? -12.995 -11.946 6.986 1.00 96.56 80 LEU A O 1
ATOM 639 N N . VAL A 1 81 ? -14.375 -13.221 5.779 1.00 95.69 81 VAL A N 1
ATOM 640 C CA . VAL A 1 81 ? -15.248 -13.658 6.884 1.00 95.69 81 VAL A CA 1
ATOM 641 C C . VAL A 1 81 ? -14.519 -14.441 7.977 1.00 95.69 81 VAL A C 1
ATOM 643 O O . VAL A 1 81 ? -15.079 -14.666 9.047 1.00 95.69 81 VAL A O 1
ATOM 646 N N . GLN A 1 82 ? -13.278 -14.855 7.721 1.00 95.81 82 GLN A N 1
ATOM 647 C CA . GLN A 1 82 ? -12.406 -15.518 8.686 1.00 95.81 82 GLN A CA 1
ATOM 648 C C . GLN A 1 82 ? -11.698 -14.531 9.628 1.00 95.81 82 GLN A C 1
ATOM 650 O O . GLN A 1 82 ? -11.134 -14.982 10.624 1.00 95.81 82 GLN A O 1
ATOM 655 N N . LEU A 1 83 ? -11.758 -13.218 9.357 1.00 97.69 83 LEU A N 1
ATOM 656 C CA . LEU A 1 83 ? -11.094 -12.202 10.171 1.00 97.69 83 LEU A CA 1
ATOM 657 C C . LEU A 1 83 ? -11.586 -12.236 11.617 1.00 97.69 83 LEU A C 1
ATOM 659 O O . LEU A 1 83 ? -12.779 -12.110 11.898 1.00 97.69 83 LEU A O 1
ATOM 663 N N . THR A 1 84 ? -10.628 -12.360 12.528 1.00 98.00 84 THR A N 1
ATOM 664 C CA . THR A 1 84 ? -10.792 -12.224 13.973 1.00 98.00 84 THR A CA 1
ATOM 665 C C . THR A 1 84 ? -10.188 -10.919 14.479 1.00 98.00 84 THR A C 1
ATOM 667 O O . THR A 1 84 ? -10.677 -10.375 15.467 1.00 98.00 84 THR A O 1
ATOM 670 N N . ASP A 1 85 ? -9.186 -10.378 13.791 1.00 98.00 85 ASP A N 1
ATOM 671 C CA . ASP A 1 85 ? -8.415 -9.224 14.240 1.00 98.00 85 ASP A CA 1
ATOM 672 C C . ASP A 1 85 ? -8.219 -8.248 13.075 1.00 98.00 85 ASP A C 1
ATOM 674 O O . ASP A 1 85 ? -7.639 -8.602 12.046 1.00 98.00 85 ASP A O 1
ATOM 678 N N . LEU A 1 86 ? -8.721 -7.021 13.229 1.00 98.50 86 LEU A N 1
ATOM 679 C CA . LEU A 1 86 ? -8.616 -5.964 12.223 1.00 98.50 86 LEU A CA 1
ATOM 680 C C . LEU A 1 86 ? -8.141 -4.651 12.857 1.00 98.50 86 LEU A C 1
ATOM 682 O O . LEU A 1 86 ? -8.805 -4.094 13.735 1.00 98.50 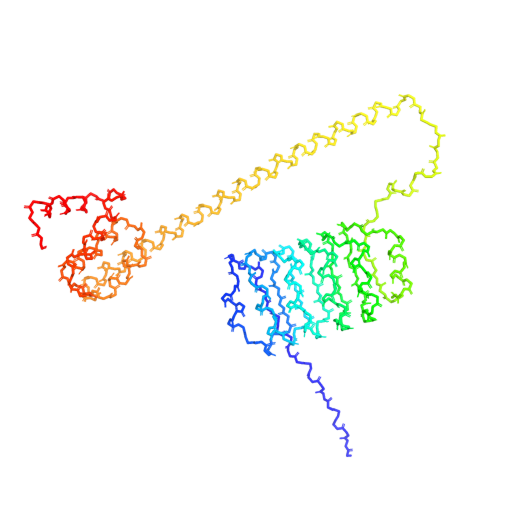86 LEU A O 1
ATOM 686 N N . ASP A 1 87 ? -7.009 -4.131 12.382 1.00 97.81 87 ASP A N 1
ATOM 687 C CA . ASP A 1 87 ? -6.480 -2.827 12.790 1.00 97.81 87 ASP A CA 1
ATOM 688 C C . ASP A 1 87 ? -6.586 -1.800 11.654 1.00 97.81 87 ASP A C 1
ATOM 690 O O . ASP A 1 87 ? -5.921 -1.926 10.628 1.00 97.81 87 ASP A O 1
ATOM 694 N N . LEU A 1 88 ? -7.416 -0.773 11.854 1.00 97.38 88 LEU A N 1
ATOM 695 C CA . LEU A 1 88 ? -7.619 0.368 10.954 1.00 97.38 88 LEU A CA 1
ATOM 696 C C . LEU A 1 88 ? -7.132 1.684 11.582 1.00 97.38 88 LEU A C 1
ATOM 698 O O . LEU A 1 88 ? -7.471 2.763 11.098 1.00 97.38 88 LEU A O 1
ATOM 702 N N . PHE A 1 89 ? -6.345 1.628 12.659 1.00 94.06 89 PHE A N 1
ATOM 703 C CA . PHE A 1 89 ? -5.942 2.813 13.411 1.00 94.06 89 PHE A CA 1
ATOM 704 C C . PHE A 1 89 ? -5.266 3.863 12.532 1.00 94.06 89 PHE A C 1
ATOM 706 O O . PHE A 1 89 ? -4.260 3.563 11.891 1.00 94.06 89 PHE A O 1
ATOM 713 N N . GLY A 1 90 ? -5.731 5.111 12.561 1.00 90.50 90 GLY A N 1
ATOM 714 C CA . GLY A 1 90 ? -5.103 6.200 11.809 1.00 90.50 90 GLY A CA 1
ATOM 715 C C . GLY A 1 90 ? -5.254 6.088 10.289 1.00 90.50 90 GLY A C 1
ATOM 716 O O . GLY A 1 90 ? -4.373 6.569 9.577 1.00 90.50 90 GLY A O 1
ATOM 717 N N . THR A 1 91 ? -6.285 5.392 9.804 1.00 94.38 91 THR A N 1
ATOM 718 C CA . THR A 1 91 ? -6.683 5.366 8.384 1.00 94.38 91 THR A CA 1
ATOM 719 C C . THR A 1 91 ? -7.770 6.408 8.102 1.00 94.38 91 THR A C 1
ATOM 721 O O . THR A 1 91 ? -8.396 6.923 9.026 1.00 94.38 91 THR A O 1
ATOM 724 N N . ASP A 1 92 ? -8.031 6.687 6.822 1.00 94.12 92 ASP A N 1
ATOM 725 C CA . ASP A 1 92 ? -9.051 7.650 6.366 1.00 94.12 92 ASP A CA 1
ATOM 726 C C . ASP A 1 92 ? -10.434 6.978 6.186 1.00 94.12 92 ASP A C 1
ATOM 728 O O . ASP A 1 92 ? -11.253 7.378 5.355 1.00 94.12 92 ASP A O 1
ATOM 732 N N . VAL A 1 93 ? -10.682 5.894 6.930 1.00 96.69 93 VAL A N 1
ATOM 733 C CA . VAL A 1 93 ? -11.975 5.197 6.970 1.00 96.69 93 VAL A CA 1
ATOM 734 C C . VAL A 1 93 ? -12.953 5.996 7.833 1.00 96.69 93 VAL A C 1
ATOM 736 O O . VAL A 1 93 ? -12.593 6.509 8.895 1.00 96.69 93 VAL A O 1
ATOM 739 N N . GLY A 1 94 ? -14.194 6.102 7.373 1.00 96.50 94 GLY A N 1
ATOM 740 C CA . GLY A 1 94 ? -15.301 6.748 8.066 1.00 96.50 94 GLY A CA 1
ATOM 741 C C . GLY A 1 94 ? -16.579 5.916 7.994 1.00 96.50 94 GLY A C 1
ATOM 742 O O . GLY A 1 94 ? -16.573 4.726 7.669 1.00 96.50 94 GLY A O 1
ATOM 743 N N . ASP A 1 95 ? -17.710 6.549 8.297 1.00 97.19 95 ASP A N 1
ATOM 744 C CA . ASP A 1 95 ? -18.994 5.856 8.468 1.00 97.19 95 ASP A CA 1
ATOM 745 C C . ASP A 1 95 ? -19.452 5.072 7.232 1.00 97.19 95 ASP A C 1
ATOM 747 O O . ASP A 1 95 ? -20.082 4.017 7.354 1.00 97.19 95 ASP A O 1
ATOM 751 N N . ARG A 1 96 ? -19.111 5.543 6.022 1.00 97.62 96 ARG A N 1
ATOM 752 C CA . ARG A 1 96 ? -19.525 4.876 4.777 1.00 97.62 96 ARG A CA 1
ATOM 753 C C . ARG A 1 96 ? -18.798 3.552 4.565 1.00 97.62 96 ARG A C 1
ATOM 755 O O . ARG A 1 96 ? -19.391 2.649 3.983 1.00 97.62 96 ARG A O 1
ATOM 762 N N . GLY A 1 97 ? -17.554 3.422 5.025 1.00 97.44 97 GLY A N 1
ATOM 763 C CA . GLY A 1 97 ? -16.783 2.183 4.930 1.00 97.44 97 GLY A CA 1
ATOM 764 C C . GLY A 1 97 ? -17.288 1.088 5.872 1.00 97.44 97 GLY A C 1
ATOM 765 O O . GLY A 1 97 ? -17.209 -0.098 5.545 1.00 97.44 97 GLY A O 1
ATOM 766 N N . MET A 1 98 ? -17.876 1.469 7.011 1.00 97.31 98 MET A N 1
ATOM 767 C CA . MET A 1 98 ? -18.283 0.544 8.079 1.00 97.31 98 MET A CA 1
ATOM 768 C C . MET A 1 98 ? -19.351 -0.471 7.662 1.00 97.31 98 MET A C 1
ATOM 770 O O . MET A 1 98 ? -19.393 -1.576 8.208 1.00 97.31 98 MET A O 1
ATOM 774 N N . VAL A 1 99 ? -20.160 -0.160 6.643 1.00 96.94 99 VAL A N 1
ATOM 775 C CA . VAL A 1 99 ? -21.151 -1.095 6.083 1.00 96.94 99 VAL A CA 1
ATOM 776 C C . VAL A 1 99 ? -20.521 -2.420 5.631 1.00 96.94 99 VAL A C 1
ATOM 778 O O . VAL A 1 99 ? -21.162 -3.468 5.701 1.00 96.94 99 VAL A O 1
ATOM 781 N N . HIS A 1 100 ? -19.251 -2.402 5.214 1.00 97.69 100 HIS A N 1
ATOM 782 C CA . HIS A 1 100 ? -18.540 -3.584 4.728 1.00 97.69 100 HIS A CA 1
ATOM 783 C C . HIS A 1 100 ? -18.047 -4.513 5.845 1.00 97.69 100 HIS A C 1
ATOM 785 O O . HIS A 1 100 ? -17.722 -5.666 5.569 1.00 97.69 100 HIS A O 1
ATOM 791 N N . LEU A 1 101 ? -18.037 -4.054 7.100 1.00 96.50 101 LEU A N 1
ATOM 792 C CA . LEU A 1 101 ? -17.648 -4.871 8.253 1.00 96.50 101 LEU A CA 1
ATOM 793 C C . LEU A 1 101 ? -18.824 -5.643 8.863 1.00 96.50 101 LEU A C 1
ATOM 795 O O . LEU A 1 101 ? -18.600 -6.585 9.617 1.00 96.50 101 LEU A O 1
ATOM 799 N N . ALA A 1 102 ? -20.070 -5.302 8.514 1.00 93.25 102 ALA A N 1
ATOM 800 C CA . ALA A 1 102 ? -21.279 -5.828 9.158 1.00 93.25 102 ALA A CA 1
ATOM 801 C C . ALA A 1 102 ? -21.409 -7.367 9.131 1.00 93.25 102 ALA A C 1
ATOM 803 O O . ALA A 1 102 ? -22.046 -7.947 10.009 1.00 93.25 102 ALA A O 1
ATOM 804 N N . ASN A 1 103 ? -20.800 -8.028 8.139 1.00 91.88 103 ASN A N 1
ATOM 805 C CA . ASN A 1 103 ? -20.844 -9.484 7.966 1.00 91.88 103 ASN A CA 1
ATOM 806 C C . ASN A 1 103 ? -19.602 -10.212 8.499 1.00 91.88 103 ASN A C 1
ATOM 808 O O . ASN A 1 103 ? -19.551 -11.441 8.447 1.00 91.88 103 ASN A O 1
ATOM 812 N N . LEU A 1 104 ? -18.607 -9.495 9.024 1.00 96.69 104 LEU A N 1
ATOM 813 C CA . LEU A 1 104 ? -17.388 -10.092 9.572 1.00 96.69 104 LEU A CA 1
ATOM 814 C C . LEU A 1 104 ? -17.628 -10.569 11.008 1.00 96.69 104 LEU A C 1
ATOM 816 O O . LEU A 1 104 ? -16.964 -10.158 11.955 1.00 96.69 104 LEU A O 1
ATOM 820 N N . THR A 1 105 ? -18.620 -11.440 11.187 1.00 95.25 105 THR A N 1
ATOM 821 C CA . THR A 1 105 ? -19.142 -11.843 12.501 1.00 95.25 105 THR A CA 1
ATOM 822 C C . THR A 1 105 ? -18.145 -12.625 13.353 1.00 95.25 105 THR A C 1
ATOM 824 O O . THR A 1 105 ? -18.419 -12.854 14.527 1.00 95.25 105 THR A O 1
ATOM 827 N N . ASN A 1 106 ? -17.012 -13.053 12.787 1.00 96.50 106 ASN A N 1
ATOM 828 C CA . ASN A 1 106 ? -15.912 -13.685 13.516 1.00 96.50 106 ASN A CA 1
ATOM 829 C C . ASN A 1 106 ? -14.946 -12.677 14.157 1.00 96.50 106 ASN A C 1
ATOM 831 O O . ASN A 1 106 ? -14.107 -13.103 14.952 1.00 96.50 106 ASN A O 1
ATOM 835 N N . LEU A 1 107 ? -15.083 -11.374 13.870 1.00 97.81 107 LEU A N 1
ATOM 836 C CA . LEU A 1 107 ? -14.244 -10.336 14.464 1.00 97.81 107 LEU A CA 1
ATOM 837 C C . LEU A 1 107 ? -14.332 -10.376 15.990 1.00 97.81 107 LEU A C 1
ATOM 839 O O . LEU A 1 107 ? -15.413 -10.340 16.572 1.00 97.81 107 LEU A O 1
ATOM 843 N N . GLN A 1 108 ? -13.163 -10.427 16.618 1.00 97.69 108 GLN A N 1
ATOM 844 C CA . GLN A 1 108 ? -12.941 -10.409 18.060 1.00 97.69 108 GLN A CA 1
ATOM 845 C C . GLN A 1 108 ? -12.252 -9.117 18.494 1.00 97.69 108 GLN A C 1
ATOM 847 O O . GLN A 1 108 ? -12.558 -8.606 19.572 1.00 97.69 108 GLN A O 1
ATOM 852 N N . GLN A 1 109 ? -11.358 -8.576 17.665 1.00 97.62 109 GLN A N 1
ATOM 853 C CA . GLN A 1 109 ? -10.661 -7.321 17.918 1.00 97.62 109 GLN A CA 1
ATOM 854 C C . GLN A 1 109 ? -10.806 -6.384 16.723 1.00 97.62 109 GLN A C 1
ATOM 856 O O . GLN A 1 109 ? -10.522 -6.761 15.586 1.00 97.62 109 GLN A O 1
ATOM 861 N N . LEU A 1 110 ? -11.228 -5.151 16.997 1.00 98.12 110 LEU A N 1
ATOM 862 C CA . LEU A 1 110 ? -11.339 -4.094 16.001 1.00 98.12 110 LEU A CA 1
ATOM 863 C C . LEU A 1 110 ? -10.740 -2.798 16.548 1.00 98.12 110 LEU A C 1
ATOM 865 O O . LEU A 1 110 ? -11.140 -2.312 17.607 1.00 98.12 110 LEU A O 1
ATOM 869 N N . ASN A 1 111 ? -9.786 -2.225 15.820 1.00 97.25 111 ASN A N 1
ATOM 870 C CA . ASN A 1 111 ? -9.187 -0.941 16.163 1.00 97.25 111 ASN A CA 1
ATOM 871 C C . ASN A 1 111 ? -9.578 0.127 15.138 1.00 97.25 111 ASN A C 1
ATOM 873 O O . ASN A 1 111 ? -9.144 0.064 13.992 1.00 97.25 111 ASN A O 1
ATOM 877 N N . LEU A 1 112 ? -10.378 1.101 15.570 1.00 95.75 112 LEU A N 1
ATOM 878 C CA . LEU A 1 112 ? -10.832 2.255 14.785 1.00 95.75 112 LEU A CA 1
ATOM 879 C C . LEU A 1 112 ? -10.292 3.573 15.359 1.00 95.75 112 LEU A C 1
ATOM 881 O O . LEU A 1 112 ? -10.813 4.644 15.054 1.00 95.75 112 LEU A O 1
ATOM 885 N N . GLY A 1 113 ? -9.283 3.525 16.233 1.00 89.81 113 GLY A N 1
ATOM 886 C CA . GLY A 1 113 ? -8.742 4.745 16.819 1.00 89.81 113 GLY A CA 1
ATOM 887 C C . GLY A 1 113 ? -8.152 5.676 15.753 1.00 89.81 113 GLY A C 1
ATOM 888 O O . GLY A 1 113 ? -7.584 5.210 14.767 1.00 89.81 113 GLY A O 1
ATOM 889 N N . ALA A 1 114 ? -8.270 6.987 15.948 1.00 88.38 114 ALA A N 1
ATOM 890 C CA . ALA A 1 114 ? -7.812 8.009 15.008 1.00 88.38 114 ALA A CA 1
ATOM 891 C C . ALA A 1 114 ? -8.325 7.802 13.563 1.00 88.38 114 ALA A C 1
ATOM 893 O O . ALA A 1 114 ? -7.620 8.112 12.606 1.00 88.38 114 ALA A O 1
ATOM 894 N N . THR A 1 115 ? -9.525 7.237 13.407 1.00 91.69 115 THR A N 1
ATOM 895 C CA . THR A 1 115 ? -10.271 7.208 12.137 1.00 91.69 115 THR A CA 1
ATOM 896 C C . THR A 1 115 ? -11.340 8.302 12.137 1.00 91.69 115 THR A C 1
ATOM 898 O O . THR A 1 115 ? -11.536 8.985 13.141 1.00 91.69 115 THR A O 1
ATOM 901 N N . THR A 1 116 ? -12.063 8.454 11.027 1.00 91.88 116 THR A N 1
ATOM 902 C CA . THR A 1 116 ? -13.187 9.403 10.905 1.00 91.88 116 THR A CA 1
ATOM 903 C C . THR A 1 116 ? -14.549 8.755 11.181 1.00 91.88 116 THR A C 1
ATOM 905 O O . THR A 1 116 ? -15.585 9.282 10.783 1.00 91.88 116 THR A O 1
ATOM 908 N N . VAL A 1 117 ? -14.561 7.580 11.820 1.00 94.31 117 VAL A N 1
ATOM 909 C CA . VAL A 1 117 ? -15.794 6.881 12.202 1.00 94.31 117 VAL A CA 1
ATOM 910 C C . VAL A 1 117 ? -16.460 7.612 13.369 1.00 94.31 117 VAL A C 1
ATOM 912 O O . VAL A 1 117 ? -15.834 7.848 14.407 1.00 94.31 117 VAL A O 1
ATOM 915 N N . GLY A 1 118 ? -17.738 7.930 13.194 1.00 92.44 118 GLY A N 1
ATOM 916 C CA . GLY A 1 118 ? -18.617 8.524 14.188 1.00 92.44 118 GLY A CA 1
ATOM 917 C C . GLY A 1 118 ? -19.819 7.630 14.495 1.00 92.44 118 GLY A C 1
ATOM 918 O O . GLY A 1 118 ? -19.808 6.408 14.299 1.00 92.44 118 GLY A O 1
ATOM 919 N N . ASP A 1 119 ? -20.879 8.253 15.004 1.00 93.88 119 ASP A N 1
ATOM 920 C CA . ASP A 1 119 ? -22.057 7.531 15.487 1.00 93.88 119 ASP A CA 1
ATOM 921 C C . ASP A 1 119 ? -22.782 6.761 14.370 1.00 93.88 119 ASP A C 1
ATOM 923 O O . ASP A 1 119 ? -23.226 5.630 14.587 1.00 93.88 119 ASP A O 1
ATOM 927 N N . GLU A 1 120 ? -22.852 7.324 13.155 1.00 95.00 120 GLU A N 1
ATOM 928 C CA . GLU A 1 120 ? -23.523 6.685 12.013 1.00 95.00 120 GLU A CA 1
ATOM 929 C C . GLU A 1 120 ? -22.834 5.371 11.601 1.00 95.00 120 GLU A C 1
ATOM 931 O O . GLU A 1 120 ? -23.505 4.408 11.218 1.00 95.00 120 GLU A O 1
ATOM 936 N N . GLY A 1 121 ? -21.504 5.299 11.711 1.00 95.44 121 GLY A N 1
ATOM 937 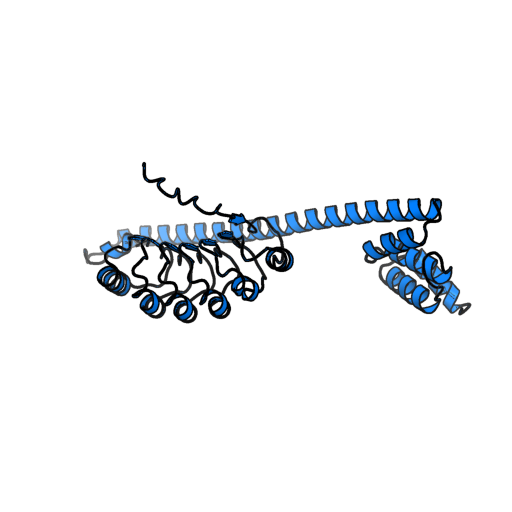C CA . GLY A 1 121 ? -20.718 4.120 11.362 1.00 95.44 121 GLY A CA 1
ATOM 938 C C . GLY A 1 121 ? -20.806 3.000 12.397 1.00 95.44 121 GLY A C 1
ATOM 939 O O . GLY A 1 121 ? -20.817 1.819 12.039 1.00 95.44 121 GLY A O 1
ATOM 940 N N . LEU A 1 122 ? -20.923 3.329 13.685 1.00 94.69 122 LEU A N 1
ATOM 941 C CA . LEU A 1 122 ? -20.969 2.319 14.751 1.00 94.69 122 LEU A CA 1
ATOM 942 C C . LEU A 1 122 ? -22.236 1.467 14.746 1.00 94.69 122 LEU A C 1
ATOM 944 O O . LEU A 1 122 ? -22.220 0.338 15.245 1.00 94.69 122 LEU A O 1
ATOM 948 N N . VAL A 1 123 ? -23.318 1.953 14.137 1.00 94.12 123 VAL A N 1
ATOM 949 C CA . VAL A 1 123 ? -24.563 1.187 13.987 1.00 94.12 123 VAL A CA 1
ATOM 950 C C . VAL A 1 123 ? -24.316 -0.158 13.289 1.00 94.12 123 VAL A C 1
ATOM 952 O O . VAL A 1 123 ? -24.966 -1.150 13.628 1.00 94.12 123 VAL A O 1
ATOM 955 N N . TYR A 1 124 ? -23.336 -0.235 12.382 1.00 95.12 124 TYR A N 1
ATOM 956 C CA . TYR A 1 124 ? -22.994 -1.464 11.657 1.00 95.12 124 TYR A CA 1
ATOM 957 C C . TYR A 1 124 ? -22.283 -2.521 12.512 1.00 95.12 124 TYR A C 1
ATOM 959 O O . TYR A 1 124 ? -22.237 -3.687 12.117 1.00 95.12 124 TYR A O 1
ATOM 967 N N . LEU A 1 125 ? -21.771 -2.162 13.694 1.00 94.44 125 LEU A N 1
ATOM 968 C CA . LEU A 1 125 ? -21.070 -3.104 14.570 1.00 94.44 125 LEU A CA 1
ATOM 969 C C . LEU A 1 125 ? -22.010 -3.924 15.459 1.00 94.44 125 LEU A C 1
ATOM 971 O O . LEU A 1 125 ? -21.583 -4.937 16.007 1.00 94.44 125 LEU A O 1
ATOM 975 N N . LYS A 1 126 ? -23.291 -3.545 15.580 1.00 91.50 126 LYS A N 1
ATOM 976 C CA . LYS A 1 126 ? -24.257 -4.153 16.522 1.00 91.50 126 LYS A CA 1
ATOM 977 C C . LYS A 1 126 ? -24.425 -5.673 16.359 1.00 91.50 126 LYS A C 1
ATOM 979 O O . LYS A 1 126 ? -24.797 -6.346 17.314 1.00 91.50 126 LYS A O 1
ATOM 984 N N . ASN A 1 127 ? -24.121 -6.223 15.180 1.00 89.69 127 ASN A N 1
ATOM 985 C CA . ASN A 1 127 ? -24.229 -7.659 14.889 1.00 89.69 127 ASN A CA 1
ATOM 986 C C . ASN A 1 127 ? -22.916 -8.442 15.072 1.00 89.69 127 ASN A C 1
ATOM 988 O O . ASN A 1 127 ? -22.915 -9.669 14.939 1.00 89.69 127 ASN A O 1
ATOM 992 N N . LEU A 1 128 ? -21.804 -7.777 15.402 1.00 95.31 128 LEU A N 1
ATOM 993 C CA . LEU A 1 128 ? -20.508 -8.420 15.636 1.00 95.31 128 LEU A CA 1
ATOM 994 C C . LEU A 1 128 ? -20.461 -9.047 17.034 1.00 95.31 128 LEU A C 1
ATOM 996 O O . LEU A 1 128 ? -19.727 -8.633 17.922 1.00 95.31 128 LEU A O 1
ATOM 1000 N N . THR A 1 129 ? -21.282 -10.071 17.241 1.00 93.06 129 THR A N 1
ATOM 1001 C CA . THR A 1 129 ? -21.493 -10.708 18.551 1.00 93.06 129 THR A CA 1
ATOM 1002 C C . THR A 1 129 ? -20.254 -11.408 19.121 1.00 93.06 129 THR A C 1
ATOM 1004 O O . THR A 1 129 ? -20.186 -11.622 20.328 1.00 93.06 129 THR A O 1
ATOM 1007 N N . ASN A 1 130 ? -19.243 -11.713 18.301 1.00 95.62 130 ASN A N 1
ATOM 1008 C CA . ASN A 1 130 ? -17.957 -12.238 18.775 1.00 95.62 130 ASN A CA 1
ATOM 1009 C C . ASN A 1 130 ? -16.942 -11.145 19.145 1.00 95.62 130 ASN A C 1
ATOM 1011 O O . ASN A 1 130 ? -15.864 -11.481 19.643 1.00 95.62 130 ASN A O 1
ATOM 1015 N N . LEU A 1 131 ? -17.275 -9.863 18.945 1.00 97.31 131 LEU A N 1
ATOM 1016 C CA . LEU A 1 131 ? -16.380 -8.748 19.224 1.00 97.31 131 LEU A CA 1
ATOM 1017 C C . LEU A 1 131 ? -16.143 -8.636 20.733 1.00 97.31 131 LEU A C 1
ATOM 1019 O O . LEU A 1 131 ? -17.081 -8.519 21.522 1.00 97.31 131 LEU A O 1
ATOM 1023 N N . LYS A 1 132 ? -14.872 -8.687 21.128 1.00 96.50 132 LYS A N 1
ATOM 1024 C CA . LYS A 1 132 ? -14.405 -8.629 22.519 1.00 96.50 132 LYS A CA 1
ATOM 1025 C C . LYS A 1 132 ? -13.701 -7.321 22.827 1.00 96.50 132 LYS A C 1
ATOM 1027 O O . LYS A 1 132 ? -13.794 -6.855 23.953 1.00 96.50 132 LYS A O 1
ATOM 1032 N N . ILE A 1 133 ? -12.983 -6.756 21.861 1.00 93.50 133 ILE A N 1
ATOM 1033 C CA . ILE A 1 133 ? -12.197 -5.535 22.037 1.00 93.50 133 ILE A CA 1
ATOM 1034 C C . ILE A 1 133 ? -12.520 -4.585 20.889 1.00 93.50 133 ILE A C 1
ATOM 1036 O O . ILE A 1 133 ? -12.376 -4.945 19.719 1.00 93.50 133 ILE A O 1
ATOM 1040 N N . LEU A 1 134 ? -12.930 -3.370 21.238 1.00 96.19 134 LEU A N 1
ATOM 1041 C CA . LEU A 1 134 ? -13.159 -2.274 20.307 1.00 96.19 134 LEU A CA 1
ATOM 1042 C C . LEU A 1 134 ? -12.363 -1.054 20.772 1.00 96.19 134 LEU A C 1
ATOM 1044 O O . LEU A 1 134 ? -12.595 -0.551 21.868 1.00 96.19 134 LEU A O 1
ATOM 1048 N N . LYS A 1 135 ? -11.436 -0.567 19.946 1.00 91.88 135 LYS A N 1
ATOM 1049 C CA . LYS A 1 135 ? -10.627 0.623 20.257 1.00 91.88 135 LYS A CA 1
ATOM 1050 C C . LYS A 1 135 ? -11.125 1.824 19.461 1.00 91.88 135 LYS A C 1
ATOM 1052 O O . LYS A 1 135 ? -11.186 1.757 18.237 1.00 91.88 135 LYS A O 1
ATOM 1057 N N . LEU A 1 136 ? -11.448 2.908 20.165 1.00 89.31 136 LEU A N 1
ATOM 1058 C CA . LEU A 1 136 ? -12.052 4.143 19.643 1.00 89.31 136 LEU A CA 1
ATOM 1059 C C . LEU A 1 136 ? -11.292 5.406 20.100 1.00 89.31 136 LEU A C 1
ATOM 1061 O O . LEU A 1 136 ? -11.859 6.496 20.158 1.00 89.31 136 LEU A O 1
ATOM 1065 N N . SER A 1 137 ? -10.016 5.285 20.482 1.00 81.69 137 SER A N 1
ATOM 1066 C CA . SER A 1 137 ? -9.194 6.434 20.893 1.00 81.69 137 SER A CA 1
ATOM 1067 C C . SER A 1 137 ? -9.139 7.495 19.792 1.00 81.69 137 SER A C 1
ATOM 1069 O O . SER A 1 137 ? -8.847 7.140 18.656 1.00 81.69 137 SER A O 1
ATOM 1071 N N . GLU A 1 138 ? -9.343 8.774 20.117 1.00 78.88 138 GLU A N 1
ATOM 1072 C CA . GLU A 1 138 ? -9.340 9.869 19.124 1.00 78.88 138 GLU A CA 1
ATOM 1073 C C . GLU A 1 138 ? -10.422 9.708 18.029 1.00 78.88 138 GLU A C 1
ATOM 1075 O O . GLU A 1 138 ? -10.174 10.036 16.874 1.00 78.88 138 GLU A O 1
ATOM 1080 N N . SER A 1 139 ? -11.602 9.174 18.376 1.00 73.69 139 SER A N 1
ATOM 1081 C CA . SER A 1 139 ? -12.770 9.096 17.476 1.00 73.69 139 SER A CA 1
ATOM 1082 C C . SER A 1 139 ? -13.787 10.217 17.736 1.00 73.69 139 SER A C 1
ATOM 1084 O O . SER A 1 139 ? -13.755 10.865 18.783 1.00 73.69 139 SER A O 1
ATOM 1086 N N . GLU A 1 140 ? -14.704 10.430 16.787 1.00 78.88 140 GLU A N 1
ATOM 1087 C CA . GLU A 1 140 ? -15.780 11.436 16.863 1.00 78.88 140 GLU A CA 1
ATOM 1088 C C . GLU A 1 140 ? -17.085 10.883 17.475 1.00 78.88 140 GLU A C 1
ATOM 1090 O O . GLU A 1 140 ? -18.157 11.466 17.323 1.00 78.88 140 GLU A O 1
ATOM 1095 N N . VAL A 1 141 ? -17.002 9.743 18.163 1.00 85.75 141 VAL A N 1
ATOM 1096 C CA . VAL A 1 141 ? -18.149 8.999 18.698 1.00 85.75 141 VAL A CA 1
ATOM 1097 C C . VAL A 1 141 ? -18.658 9.618 20.002 1.00 85.75 141 VAL A C 1
ATOM 1099 O O . VAL A 1 141 ? -17.874 9.908 20.910 1.00 85.75 141 VAL A O 1
ATOM 1102 N N . SER A 1 142 ? -19.977 9.763 20.136 1.00 86.81 142 SER A N 1
ATOM 1103 C CA . SER A 1 142 ? -20.616 10.266 21.354 1.00 86.81 142 SER A CA 1
ATOM 1104 C C . SER A 1 142 ? -20.680 9.222 22.477 1.00 86.81 142 SER A C 1
ATOM 1106 O O . SER A 1 142 ? -20.793 8.015 22.248 1.00 86.81 142 SER A O 1
ATOM 1108 N N . GLU A 1 143 ? -20.669 9.682 23.732 1.00 87.19 143 GLU A N 1
ATOM 1109 C CA . GLU A 1 143 ? -20.838 8.802 24.901 1.00 87.19 143 GLU A CA 1
ATOM 1110 C C . GLU A 1 143 ? -22.174 8.042 24.861 1.00 87.19 143 GLU A C 1
ATOM 1112 O O . GLU A 1 143 ? -22.227 6.859 25.199 1.00 87.19 143 GLU A O 1
ATOM 1117 N N . GLU A 1 144 ? -23.237 8.687 24.371 1.00 87.94 144 GLU A N 1
ATOM 1118 C CA . GLU A 1 144 ? -24.556 8.071 24.197 1.00 87.94 144 GLU A CA 1
ATOM 1119 C C . GLU A 1 144 ? -24.492 6.860 23.255 1.00 87.94 144 GLU A C 1
ATOM 1121 O O . GLU A 1 144 ? -25.048 5.797 23.557 1.00 87.94 144 GLU A O 1
ATOM 1126 N N . GLN A 1 145 ? -23.768 6.986 22.139 1.00 91.50 145 GLN A N 1
ATOM 1127 C CA . GLN A 1 145 ? -23.609 5.901 21.178 1.00 91.50 145 GLN A CA 1
ATOM 1128 C C . GLN A 1 145 ? -22.731 4.763 21.718 1.00 91.50 145 GLN A C 1
ATOM 1130 O O . GLN A 1 145 ? -23.011 3.592 21.433 1.00 91.50 145 GLN A O 1
ATOM 1135 N N . ILE A 1 146 ? -21.713 5.076 22.529 1.00 90.38 146 ILE A N 1
ATOM 1136 C CA . ILE A 1 146 ? -20.899 4.073 23.237 1.00 90.38 146 ILE A CA 1
ATOM 1137 C C . ILE A 1 146 ? -21.773 3.274 24.203 1.00 90.38 146 ILE A C 1
ATOM 1139 O O . ILE A 1 146 ? -21.723 2.043 24.201 1.00 90.38 146 ILE A O 1
ATOM 1143 N N . GLU A 1 147 ? -22.616 3.942 24.993 1.00 90.81 147 GLU A N 1
ATOM 1144 C CA . GLU A 1 147 ? -23.545 3.258 25.891 1.00 90.81 147 GLU A CA 1
ATOM 1145 C C . GLU A 1 147 ? -24.537 2.367 25.136 1.00 90.81 147 GLU A C 1
ATOM 1147 O O . GLU A 1 147 ? -24.835 1.254 25.579 1.00 90.81 147 GLU A O 1
ATOM 1152 N N . GLU A 1 148 ? -25.086 2.842 24.015 1.00 93.62 148 GLU A N 1
ATOM 1153 C CA . GLU A 1 148 ? -26.017 2.062 23.195 1.00 93.62 148 GLU A CA 1
ATOM 1154 C C . GLU A 1 148 ? -25.340 0.814 22.607 1.00 93.62 148 GLU A C 1
ATOM 1156 O O . GLU A 1 148 ? -25.911 -0.286 22.612 1.00 93.62 148 GLU A O 1
ATOM 1161 N N . LEU A 1 149 ? -24.096 0.960 22.146 1.00 92.56 149 LEU A N 1
ATOM 1162 C CA . LEU A 1 149 ? -23.309 -0.152 21.634 1.00 92.56 149 LEU A CA 1
ATOM 1163 C C . LEU A 1 149 ? -22.962 -1.145 22.747 1.00 92.56 149 LEU A C 1
ATOM 1165 O O . LEU A 1 149 ? -23.140 -2.345 22.552 1.00 92.56 149 LEU A O 1
ATOM 1169 N N . GLN A 1 150 ? -22.567 -0.669 23.930 1.00 92.88 150 GLN A N 1
ATOM 1170 C CA . GLN A 1 150 ? -22.292 -1.513 25.096 1.00 92.88 150 GLN A CA 1
ATOM 1171 C C . GLN A 1 150 ? -23.543 -2.275 25.559 1.00 92.88 150 GLN A C 1
ATOM 1173 O O . GLN A 1 150 ? -23.448 -3.434 25.957 1.00 92.88 150 GLN A O 1
ATOM 1178 N N . LYS A 1 151 ? -24.733 -1.662 25.480 1.00 93.38 151 LYS A N 1
ATOM 1179 C CA . LYS A 1 151 ? -26.014 -2.343 25.753 1.00 93.38 151 LYS A CA 1
ATOM 1180 C C . LYS A 1 151 ? -26.293 -3.450 24.733 1.00 93.38 151 LYS A C 1
ATOM 1182 O O . LYS A 1 151 ? -26.828 -4.493 25.101 1.00 93.38 151 LYS A O 1
ATOM 1187 N N . SER A 1 152 ? -25.932 -3.224 23.471 1.00 93.69 152 SER A N 1
ATOM 1188 C CA . SER A 1 152 ? -26.127 -4.185 22.376 1.00 93.69 152 SER A CA 1
ATOM 1189 C C . SER A 1 152 ? -25.104 -5.329 22.404 1.00 93.69 152 SER A C 1
ATOM 1191 O O . SER A 1 152 ? -25.439 -6.464 22.074 1.00 93.69 152 SER A O 1
ATOM 1193 N N . LEU A 1 153 ? -23.871 -5.039 22.825 1.00 93.94 153 LEU A N 1
ATOM 1194 C CA . LEU A 1 153 ? -22.737 -5.961 22.890 1.00 93.94 153 LEU A CA 1
ATOM 1195 C C . LEU A 1 153 ? -22.126 -5.949 24.303 1.00 93.94 153 LEU A C 1
ATOM 1197 O O . LEU A 1 153 ? -21.012 -5.468 24.491 1.00 93.94 153 LEU A O 1
ATOM 1201 N N . PRO A 1 154 ? -22.813 -6.479 25.329 1.00 93.38 154 PRO A N 1
ATOM 1202 C CA . PRO A 1 154 ? -22.362 -6.380 26.721 1.00 93.38 154 PRO A CA 1
ATOM 1203 C C . PRO A 1 154 ? -21.007 -7.050 27.001 1.00 93.38 154 PRO A C 1
ATOM 1205 O O . PRO A 1 154 ? -20.381 -6.756 28.015 1.00 93.38 154 PRO A O 1
ATOM 1208 N N . GLN A 1 155 ? -20.555 -7.944 26.121 1.00 90.69 155 GLN A N 1
ATOM 1209 C CA . GLN A 1 155 ? -19.268 -8.635 26.191 1.00 90.69 155 GLN A CA 1
ATOM 1210 C C . GLN A 1 155 ? -18.082 -7.812 25.668 1.00 90.69 155 GLN A C 1
ATOM 1212 O O . GLN A 1 155 ? -16.938 -8.196 25.917 1.00 90.69 155 GLN A O 1
ATOM 1217 N N . VAL A 1 156 ? -18.328 -6.734 24.916 1.00 93.81 156 VAL A N 1
ATOM 1218 C CA . VAL A 1 156 ? -17.254 -5.956 24.295 1.00 93.81 156 VAL A CA 1
ATOM 1219 C C . VAL A 1 156 ? -16.605 -5.035 25.328 1.00 93.81 156 VAL A C 1
ATOM 1221 O O . VAL A 1 156 ? -17.278 -4.380 26.119 1.00 93.81 156 VAL A O 1
ATOM 1224 N N . THR A 1 157 ? -15.280 -4.995 25.326 1.00 93.50 157 THR A N 1
ATOM 1225 C CA . THR A 1 157 ? -14.477 -4.001 26.033 1.00 93.50 157 THR A CA 1
ATOM 1226 C C . THR A 1 157 ? -14.218 -2.850 25.074 1.00 93.50 157 THR A C 1
ATOM 1228 O O . THR A 1 157 ? -13.518 -3.026 24.075 1.00 93.50 157 THR A O 1
ATOM 1231 N N . ILE A 1 158 ? -14.807 -1.689 25.360 1.00 91.31 158 ILE A N 1
ATOM 1232 C CA . ILE A 1 158 ? -14.608 -0.471 24.572 1.00 91.31 158 ILE A CA 1
ATOM 1233 C C . ILE A 1 158 ? -13.480 0.346 25.207 1.00 91.31 158 ILE A C 1
ATOM 1235 O O . ILE A 1 158 ? -13.614 0.862 26.314 1.00 91.31 158 ILE A O 1
ATOM 1239 N N . GLU A 1 159 ? -12.359 0.462 24.500 1.00 87.56 159 GLU A N 1
ATOM 1240 C CA . GLU A 1 159 ? -11.222 1.298 24.880 1.00 87.56 159 GLU A CA 1
ATOM 1241 C C . GLU A 1 159 ? -11.331 2.653 24.171 1.00 87.56 159 GLU A C 1
ATOM 1243 O O . GLU A 1 159 ? -11.094 2.762 22.966 1.00 87.56 159 GLU A O 1
ATOM 1248 N N . TYR A 1 160 ? -11.680 3.703 24.913 1.00 80.50 160 TYR A N 1
ATOM 1249 C CA . TYR A 1 160 ? -11.767 5.075 24.408 1.00 80.50 160 TYR A CA 1
ATOM 1250 C C . TYR A 1 160 ? -11.173 6.059 25.426 1.00 80.50 160 TYR A C 1
ATOM 1252 O O . TYR A 1 160 ? -11.145 5.784 26.626 1.00 80.50 160 TYR A O 1
ATOM 1260 N N . TYR A 1 161 ? -10.634 7.186 24.952 1.00 58.97 161 TYR A N 1
ATOM 1261 C CA . TYR A 1 161 ? -10.066 8.222 25.821 1.00 58.97 161 TYR A CA 1
ATOM 1262 C C . TYR A 1 161 ? -11.116 9.303 26.088 1.00 58.97 161 TYR A C 1
ATOM 1264 O O . TYR A 1 161 ? -11.467 10.052 25.179 1.00 58.97 161 TYR A O 1
ATOM 1272 N N . VAL A 1 162 ? -11.583 9.399 27.334 1.00 51.03 162 VAL A N 1
ATOM 1273 C CA . VAL A 1 162 ? -12.404 10.518 27.819 1.00 51.03 162 VAL A CA 1
ATOM 1274 C C . VAL A 1 162 ? -11.474 11.551 28.434 1.00 51.03 162 VAL A C 1
ATOM 1276 O O . VAL A 1 162 ? -10.742 11.234 29.372 1.00 51.03 162 VAL A O 1
ATOM 1279 N N . ASP A 1 163 ? -11.497 12.786 27.931 1.00 48.03 163 ASP A N 1
ATOM 1280 C CA . ASP A 1 163 ? -10.800 13.895 28.583 1.00 48.03 163 ASP A CA 1
ATOM 1281 C C . ASP A 1 163 ? -11.385 14.091 29.999 1.00 48.03 163 ASP A C 1
ATOM 1283 O O . ASP A 1 163 ? -12.560 14.463 30.113 1.00 48.03 163 ASP A O 1
ATOM 1287 N N . PRO A 1 164 ? -10.601 13.894 31.081 1.00 45.31 164 PRO A N 1
ATOM 1288 C CA . PRO A 1 164 ? -11.078 14.038 32.459 1.00 45.31 164 PRO A CA 1
ATOM 1289 C C . PRO A 1 164 ? -11.688 15.416 32.761 1.00 45.31 164 PRO A C 1
ATOM 1291 O O . PRO A 1 164 ? -12.501 15.548 33.673 1.00 45.31 164 PRO A O 1
ATOM 1294 N N . SER A 1 165 ? -11.334 16.438 31.975 1.00 48.75 165 SER A N 1
ATOM 1295 C CA . SER A 1 165 ? -11.832 17.815 32.096 1.00 48.75 165 SER A CA 1
ATOM 1296 C C . SER A 1 165 ? -13.328 17.960 31.779 1.00 48.75 165 SER A C 1
ATOM 1298 O O . SER A 1 165 ? -13.957 18.947 32.164 1.00 48.75 165 SER A O 1
ATOM 1300 N N . SER A 1 166 ? -13.906 17.007 31.042 1.00 44.06 166 SER A N 1
ATOM 1301 C CA . SER A 1 166 ? -15.293 17.063 30.561 1.00 44.06 166 SER A CA 1
ATOM 1302 C C . SER A 1 166 ? -16.332 16.743 31.644 1.00 44.06 166 SER A C 1
ATOM 1304 O O . SER A 1 166 ? -17.401 17.351 31.631 1.00 44.06 166 SER A O 1
ATOM 1306 N N . LEU A 1 167 ? -15.978 15.914 32.634 1.00 43.69 167 LEU A N 1
ATOM 1307 C CA . LEU A 1 167 ? -16.818 15.563 33.790 1.00 43.69 167 LEU A CA 1
ATOM 1308 C C . LEU A 1 167 ? -16.942 16.682 34.838 1.00 43.69 167 LEU A C 1
ATOM 1310 O O . LEU A 1 167 ? -17.760 16.590 35.750 1.00 43.69 167 LEU A O 1
ATOM 1314 N N . GLN A 1 168 ? -16.132 17.739 34.738 1.00 42.28 168 GLN A N 1
ATOM 1315 C CA . GLN A 1 168 ? -16.027 18.770 35.775 1.00 42.28 168 GLN A CA 1
ATOM 1316 C C . GLN A 1 168 ? -16.898 20.010 35.512 1.00 42.28 168 GLN A C 1
ATOM 1318 O O . GLN A 1 168 ? -16.898 20.934 36.320 1.00 42.28 168 GLN A O 1
ATOM 1323 N N . ARG A 1 169 ? -17.643 20.054 34.396 1.00 41.94 169 ARG A N 1
ATOM 1324 C CA . ARG A 1 169 ? -18.410 21.243 33.973 1.00 41.94 169 ARG A CA 1
ATOM 1325 C C . ARG A 1 169 ? -19.737 21.478 34.705 1.00 41.94 169 ARG A C 1
ATOM 1327 O O . ARG A 1 169 ? -20.278 22.573 34.575 1.00 41.94 169 ARG A O 1
ATOM 1334 N N . ASP A 1 170 ? -20.210 20.534 35.516 1.00 37.94 170 ASP A N 1
ATOM 1335 C CA . ASP A 1 170 ? -21.497 20.661 36.223 1.00 37.94 170 ASP A CA 1
ATOM 1336 C C . ASP A 1 170 ? -21.387 21.209 37.656 1.00 37.94 170 ASP A C 1
ATOM 1338 O O . ASP A 1 170 ? -22.400 21.408 38.330 1.00 37.94 170 ASP A O 1
ATOM 1342 N N . ILE A 1 171 ? -20.176 21.497 38.144 1.00 45.59 171 ILE A N 1
ATOM 1343 C CA . ILE A 1 171 ? -19.959 22.010 39.500 1.00 45.59 171 ILE A CA 1
ATOM 1344 C C . ILE A 1 171 ? -19.143 23.307 39.424 1.00 45.59 171 ILE A C 1
ATOM 1346 O O . ILE A 1 171 ? -18.041 23.326 38.894 1.00 45.59 171 ILE A O 1
ATOM 1350 N N . GLU A 1 172 ? -19.720 24.367 40.000 1.00 36.41 172 GLU A N 1
ATOM 1351 C CA . GLU A 1 172 ? -19.158 25.704 40.273 1.00 36.41 172 GLU A CA 1
ATOM 1352 C C . GLU A 1 172 ? -19.314 26.799 39.197 1.00 36.41 172 GLU A C 1
ATOM 1354 O O . GLU A 1 172 ? -18.415 27.172 38.449 1.00 36.41 172 GLU A O 1
ATOM 1359 N N . HIS A 1 173 ? -20.474 27.463 39.261 1.00 38.53 173 HIS A N 1
ATOM 1360 C CA . HIS A 1 173 ? -20.560 28.912 39.075 1.00 38.53 173 HIS A CA 1
ATOM 1361 C C . HIS A 1 173 ? -19.896 29.628 40.266 1.00 38.53 173 HIS A C 1
ATOM 1363 O O . HIS A 1 173 ? -20.488 29.666 41.342 1.00 38.53 173 HIS A O 1
ATOM 1369 N N . HIS A 1 174 ? -18.708 30.209 40.066 1.00 42.62 174 HIS A N 1
ATOM 1370 C CA . HIS A 1 174 ? -18.290 31.523 40.593 1.00 42.62 174 HIS A CA 1
ATOM 1371 C C . HIS A 1 174 ? -16.830 31.826 40.184 1.00 42.62 174 HIS A C 1
ATOM 1373 O O . HIS A 1 174 ? -15.895 31.501 40.909 1.00 42.62 174 HIS A O 1
ATOM 1379 N N . GLU A 1 175 ? -16.613 32.487 39.039 1.00 42.62 175 GLU A N 1
ATOM 1380 C CA . GLU A 1 175 ? -15.266 32.932 38.630 1.00 42.62 175 GLU A CA 1
ATOM 1381 C C . GLU A 1 175 ? -14.857 34.234 39.344 1.00 42.62 175 GLU A C 1
ATOM 1383 O O . GLU A 1 175 ? -15.617 35.208 39.401 1.00 42.62 175 GLU A O 1
ATOM 1388 N N . SER A 1 176 ? -13.625 34.264 39.866 1.00 43.06 176 SER A N 1
ATOM 1389 C CA . SER A 1 176 ? -13.011 35.427 40.525 1.00 43.06 176 SER A CA 1
ATOM 1390 C C . SER A 1 176 ? -11.872 36.036 39.679 1.00 43.06 176 SER A C 1
ATOM 1392 O O . SER A 1 176 ? -11.248 35.338 38.878 1.00 43.06 176 SER A O 1
ATOM 1394 N N . PRO A 1 177 ? -11.523 37.331 39.847 1.00 44.25 177 PRO A N 1
ATOM 1395 C CA . PRO A 1 177 ? -10.627 38.052 38.928 1.00 44.25 177 PRO A CA 1
ATOM 1396 C C . PRO A 1 177 ? -9.167 37.560 38.863 1.00 44.25 177 PRO A C 1
ATOM 1398 O O . PRO A 1 177 ? -8.440 37.969 37.958 1.00 44.25 177 PRO A O 1
ATOM 1401 N N . GLN A 1 178 ? -8.715 36.704 39.790 1.00 44.84 178 GLN A N 1
ATOM 1402 C CA . GLN A 1 178 ? -7.365 36.116 39.752 1.00 44.84 178 GLN A CA 1
ATOM 1403 C C . GLN A 1 178 ? -7.234 34.933 38.774 1.00 44.84 178 GLN A C 1
ATOM 1405 O O . GLN A 1 178 ? -6.119 34.562 38.419 1.00 44.84 178 GLN A O 1
ATOM 1410 N N . GLU A 1 179 ? -8.343 34.377 38.282 1.00 48.62 179 GLU A N 1
ATOM 1411 C CA . GLU A 1 179 ? -8.354 33.232 37.361 1.00 48.62 179 GLU A CA 1
ATOM 1412 C C . GLU A 1 179 ? -8.019 33.622 35.904 1.00 48.62 179 GLU A C 1
ATOM 1414 O O . GLU A 1 179 ? -7.521 32.818 35.114 1.00 48.62 179 GLU A O 1
ATOM 1419 N N . ASN A 1 180 ? -8.220 34.892 35.534 1.00 48.50 180 ASN A N 1
ATOM 1420 C CA . ASN A 1 180 ? -7.987 35.370 34.168 1.00 48.50 180 ASN A CA 1
ATOM 1421 C C . ASN A 1 180 ? -6.500 35.512 33.810 1.00 48.50 180 ASN A C 1
ATOM 1423 O O . ASN A 1 180 ? -6.124 35.312 32.654 1.00 48.50 180 ASN A O 1
ATOM 1427 N N . THR A 1 181 ? -5.630 35.827 34.773 1.00 50.75 181 THR A N 1
ATOM 1428 C CA . THR A 1 181 ? -4.184 35.960 34.523 1.00 50.75 181 THR A CA 1
ATOM 1429 C C . THR A 1 181 ? -3.506 34.596 34.390 1.00 50.75 181 THR A C 1
ATOM 1431 O O . THR A 1 181 ? -2.630 34.433 33.540 1.00 50.75 181 THR A O 1
ATOM 1434 N N . THR A 1 182 ? -3.955 33.589 35.146 1.00 57.03 182 THR A N 1
ATOM 1435 C CA . THR A 1 182 ? -3.489 32.198 35.032 1.00 57.03 182 THR A CA 1
ATOM 1436 C C . THR A 1 182 ? -4.018 31.519 33.766 1.00 57.03 182 THR A C 1
ATOM 1438 O O . THR A 1 182 ? -3.236 30.861 33.080 1.00 57.03 182 THR A O 1
ATOM 1441 N N . LYS A 1 183 ? -5.283 31.754 33.372 1.00 60.38 183 LYS A N 1
ATOM 1442 C CA . LYS A 1 183 ? -5.840 31.294 32.080 1.00 60.38 183 LYS A CA 1
ATOM 1443 C C . LYS A 1 183 ? -5.144 31.924 30.871 1.00 60.38 183 LYS A C 1
ATOM 1445 O O . LYS A 1 183 ? -4.957 31.260 29.852 1.00 60.38 183 LYS A O 1
ATOM 1450 N N . LEU A 1 184 ? -4.755 33.198 30.944 1.00 60.53 184 LEU A N 1
ATOM 1451 C CA . LEU A 1 184 ? -4.028 33.848 29.851 1.00 60.53 184 LEU A CA 1
ATOM 1452 C C . LEU A 1 184 ? -2.583 33.331 29.750 1.00 60.53 184 LEU A C 1
ATOM 1454 O O . LEU A 1 184 ? -2.103 33.064 28.649 1.00 60.53 184 LEU A O 1
ATOM 1458 N N . ALA A 1 185 ? -1.914 33.127 30.890 1.00 63.84 185 ALA A N 1
ATOM 1459 C CA . ALA A 1 185 ? -0.574 32.549 30.947 1.00 63.84 185 ALA A CA 1
ATOM 1460 C C . ALA A 1 185 ? -0.542 31.094 30.441 1.00 63.84 185 ALA A C 1
ATOM 1462 O O . ALA A 1 185 ? 0.371 30.723 29.700 1.00 63.84 185 ALA A O 1
ATOM 1463 N N . SER A 1 186 ? -1.550 30.277 30.767 1.00 73.44 186 SER A N 1
ATOM 1464 C CA . SER A 1 186 ? -1.651 28.898 30.272 1.00 73.44 186 SER A CA 1
ATOM 1465 C C . SER A 1 186 ? -1.943 28.840 28.771 1.00 73.44 186 SER A C 1
ATOM 1467 O O . SER A 1 186 ? -1.275 28.092 28.059 1.00 73.44 186 SER A O 1
ATOM 1469 N N . LYS A 1 187 ? -2.837 29.698 28.254 1.00 78.19 187 LYS A N 1
ATOM 1470 C CA . LYS A 1 187 ? -3.073 29.848 26.805 1.00 78.19 187 LYS A CA 1
ATOM 1471 C C . LYS A 1 187 ? -1.808 30.271 26.060 1.00 78.19 187 LYS A C 1
ATOM 1473 O O . LYS A 1 187 ? -1.506 29.712 25.011 1.00 78.19 187 LYS A O 1
ATOM 1478 N N . LEU A 1 188 ? -1.040 31.215 26.608 1.00 77.50 188 LEU A N 1
ATOM 1479 C CA . LEU A 1 188 ? 0.218 31.656 26.002 1.00 77.50 188 LEU A CA 1
ATOM 1480 C C . LEU A 1 188 ? 1.265 30.535 25.994 1.00 77.50 188 LEU A C 1
ATOM 1482 O O . LEU A 1 188 ? 1.955 30.342 24.997 1.00 77.50 188 LEU A O 1
ATOM 1486 N N . THR A 1 189 ? 1.340 29.757 27.073 1.00 80.00 189 THR A N 1
ATOM 1487 C CA . THR A 1 189 ? 2.262 28.618 27.179 1.00 80.00 189 THR A CA 1
ATOM 1488 C C . THR A 1 189 ? 1.878 27.513 26.195 1.00 80.00 189 THR A C 1
ATOM 1490 O O . THR A 1 189 ? 2.744 26.974 25.512 1.00 80.00 189 THR A O 1
ATOM 1493 N N . TYR A 1 190 ? 0.581 27.234 26.042 1.00 84.62 190 TYR A N 1
ATOM 1494 C CA . TYR A 1 190 ? 0.072 26.292 25.049 1.00 84.62 190 TYR A CA 1
ATOM 1495 C C . TYR A 1 190 ? 0.395 26.735 23.617 1.00 84.62 190 TYR A C 1
ATOM 1497 O O . TYR A 1 190 ? 0.895 25.935 22.834 1.00 84.62 190 TYR A O 1
ATOM 1505 N N . ILE A 1 191 ? 0.200 28.017 23.283 1.00 84.69 191 ILE A N 1
ATOM 1506 C CA . ILE A 1 191 ? 0.555 28.564 21.962 1.00 84.69 191 ILE A CA 1
ATOM 1507 C C . ILE A 1 191 ? 2.059 28.420 21.698 1.00 84.69 191 ILE A C 1
ATOM 1509 O O . ILE A 1 191 ? 2.454 28.023 20.605 1.00 84.69 191 ILE A O 1
ATOM 1513 N N . ILE A 1 192 ? 2.909 28.692 22.693 1.00 86.75 192 ILE A N 1
ATOM 1514 C CA . ILE A 1 192 ? 4.363 28.529 22.562 1.00 86.75 192 ILE A CA 1
ATOM 1515 C C . ILE A 1 192 ? 4.727 27.057 22.329 1.00 86.75 192 ILE A C 1
ATOM 1517 O O . ILE A 1 192 ? 5.500 26.766 21.419 1.00 86.75 192 ILE A O 1
ATOM 1521 N N . ILE A 1 193 ? 4.150 26.126 23.094 1.00 82.88 193 ILE A N 1
ATOM 1522 C CA . ILE A 1 193 ? 4.374 24.683 22.917 1.00 82.88 193 ILE A CA 1
ATOM 1523 C C . ILE A 1 193 ? 3.884 24.221 21.538 1.00 82.88 193 ILE A C 1
ATOM 1525 O O . ILE A 1 193 ? 4.602 23.493 20.859 1.00 82.88 193 ILE A O 1
ATOM 1529 N N . ALA A 1 194 ? 2.718 24.688 21.084 1.00 83.56 194 ALA A N 1
ATOM 1530 C CA . ALA A 1 194 ? 2.174 24.370 19.766 1.00 83.56 194 ALA A CA 1
ATOM 1531 C C . ALA A 1 194 ? 3.079 24.885 18.634 1.00 83.56 194 ALA A C 1
ATOM 1533 O O . ALA A 1 194 ? 3.362 24.152 17.689 1.00 83.56 194 ALA A O 1
ATOM 1534 N N . ILE A 1 195 ? 3.608 26.108 18.748 1.00 92.12 195 ILE A N 1
ATOM 1535 C CA . ILE A 1 195 ? 4.570 26.657 17.780 1.00 92.12 195 ILE A CA 1
ATOM 1536 C C . ILE A 1 195 ? 5.870 25.845 17.789 1.00 92.12 195 ILE A C 1
ATOM 1538 O O . ILE A 1 195 ? 6.370 25.491 16.723 1.00 92.12 195 ILE A O 1
ATOM 1542 N N . LEU A 1 196 ? 6.410 25.512 18.966 1.00 92.06 196 LEU A N 1
ATOM 1543 C CA . LEU A 1 196 ? 7.620 24.691 19.081 1.00 92.06 196 LEU A CA 1
ATOM 1544 C C . LEU A 1 196 ? 7.416 23.290 18.492 1.00 92.06 196 LEU A C 1
ATOM 1546 O O . LEU A 1 196 ? 8.308 22.781 17.815 1.00 92.06 196 LEU A O 1
ATOM 1550 N N . PHE A 1 197 ? 6.238 22.697 18.685 1.00 92.00 197 PHE A N 1
ATOM 1551 C CA . PHE A 1 197 ? 5.867 21.419 18.089 1.00 92.00 197 PHE A CA 1
ATOM 1552 C C . PHE A 1 197 ? 5.778 21.509 16.562 1.00 92.00 197 PHE A C 1
ATOM 1554 O O . PHE A 1 197 ? 6.362 20.678 15.873 1.00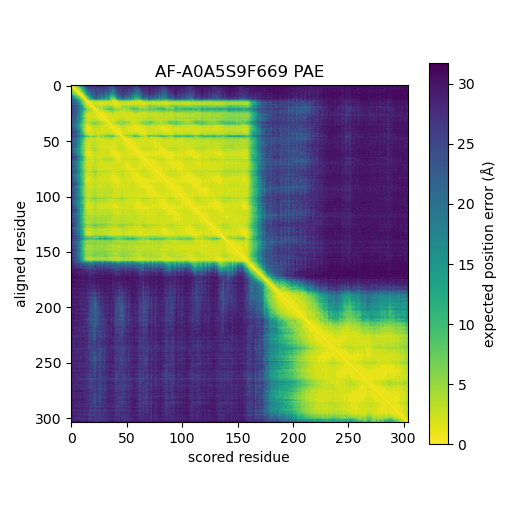 92.00 197 PHE A O 1
ATOM 1561 N N . ILE A 1 198 ? 5.142 22.550 16.015 1.00 89.50 198 ILE A N 1
ATOM 1562 C CA . ILE A 1 198 ? 5.078 22.781 14.563 1.00 89.50 198 ILE A CA 1
ATOM 1563 C C . ILE A 1 198 ? 6.485 22.974 13.980 1.00 89.50 198 ILE A C 1
ATOM 1565 O O . ILE A 1 198 ? 6.816 22.373 12.960 1.00 89.50 198 ILE A O 1
ATOM 1569 N N . VAL A 1 199 ? 7.344 23.762 14.634 1.00 93.31 199 VAL A N 1
ATOM 1570 C CA . VAL A 1 199 ? 8.741 23.955 14.212 1.00 93.31 199 VAL A CA 1
ATOM 1571 C C . VAL A 1 199 ? 9.511 22.634 14.247 1.00 93.31 199 VAL A C 1
ATOM 1573 O O . VAL A 1 199 ? 10.252 22.339 13.309 1.00 93.31 199 VAL A O 1
ATOM 1576 N N . PHE A 1 200 ? 9.307 21.814 15.280 1.00 94.44 200 PHE A N 1
ATOM 1577 C CA . PHE A 1 200 ? 9.900 20.484 15.379 1.00 94.44 200 PHE A CA 1
ATOM 1578 C C . PHE A 1 200 ? 9.405 19.547 14.273 1.00 94.44 200 PHE A C 1
ATOM 1580 O O . PHE A 1 200 ? 10.220 18.873 13.652 1.00 94.44 200 PHE A O 1
ATOM 1587 N N . VAL A 1 201 ? 8.103 19.540 13.972 1.00 92.00 201 VAL A N 1
ATOM 1588 C CA . VAL A 1 201 ? 7.517 18.734 12.890 1.00 92.00 201 VAL A CA 1
ATOM 1589 C C . VAL A 1 201 ? 8.088 19.162 11.540 1.00 92.00 201 VAL A C 1
ATOM 1591 O O . VAL A 1 201 ? 8.537 18.314 10.774 1.00 92.00 201 VAL A O 1
ATOM 1594 N N . ILE A 1 202 ? 8.153 20.467 11.258 1.00 90.06 202 ILE A N 1
ATOM 1595 C CA . ILE A 1 202 ? 8.753 20.988 10.021 1.00 90.06 202 ILE A CA 1
ATOM 1596 C C . ILE A 1 202 ? 10.224 20.574 9.930 1.00 90.06 202 ILE A C 1
ATOM 1598 O O . ILE A 1 202 ? 10.658 20.061 8.898 1.00 90.06 202 ILE A O 1
ATOM 1602 N N . TRP A 1 203 ? 10.989 20.755 11.008 1.00 93.62 203 TRP A N 1
ATOM 1603 C CA . TRP A 1 203 ? 12.389 20.346 11.061 1.00 93.62 203 TRP A CA 1
ATOM 1604 C C . TRP A 1 203 ? 12.552 18.837 10.836 1.00 93.62 203 TRP A C 1
ATOM 1606 O O . TRP A 1 203 ? 13.380 18.437 10.019 1.00 93.62 203 TRP A O 1
ATOM 1616 N N . ALA A 1 204 ? 11.732 18.007 11.484 1.00 89.00 204 ALA A N 1
ATOM 1617 C CA . ALA A 1 204 ? 11.755 16.555 11.350 1.00 89.00 204 ALA A CA 1
ATOM 1618 C C . ALA A 1 204 ? 11.413 16.115 9.920 1.00 89.00 204 ALA A C 1
ATOM 1620 O O . ALA A 1 204 ? 12.139 15.311 9.340 1.00 89.00 204 ALA A O 1
ATOM 1621 N N . VAL A 1 205 ? 10.374 16.688 9.305 1.00 89.38 205 VAL A N 1
ATOM 1622 C CA . VAL A 1 205 ? 9.994 16.398 7.913 1.00 89.38 205 VAL A CA 1
ATOM 1623 C C . VAL A 1 205 ? 11.113 16.789 6.946 1.00 89.38 205 VAL A C 1
ATOM 1625 O O . VAL A 1 205 ? 11.463 16.005 6.064 1.00 89.38 205 VAL A O 1
ATOM 1628 N N . VAL A 1 206 ? 11.714 17.973 7.110 1.00 88.38 206 VAL A N 1
ATOM 1629 C CA . VAL A 1 206 ? 12.844 18.418 6.275 1.00 88.38 206 VAL A CA 1
ATOM 1630 C C . VAL A 1 206 ? 14.061 17.512 6.471 1.00 88.38 206 VAL A C 1
ATOM 1632 O O . VAL A 1 206 ? 14.700 17.117 5.495 1.00 88.38 206 VAL A O 1
ATOM 1635 N N . TYR A 1 207 ? 14.373 17.146 7.714 1.00 87.75 207 TYR A N 1
ATOM 1636 C CA . TYR A 1 207 ? 15.479 16.252 8.040 1.00 87.75 207 TYR A CA 1
ATOM 1637 C C . TYR A 1 207 ? 15.290 14.864 7.415 1.00 87.75 207 TYR A C 1
ATOM 1639 O O . TYR A 1 207 ? 16.198 14.363 6.751 1.00 87.75 207 TYR A O 1
ATOM 1647 N N . ILE A 1 208 ? 14.099 14.273 7.555 1.00 82.25 208 ILE A N 1
ATOM 1648 C CA . ILE A 1 208 ? 13.763 12.957 6.997 1.00 82.25 208 ILE A CA 1
ATOM 1649 C C . ILE A 1 208 ? 13.831 12.991 5.466 1.00 82.25 208 ILE A C 1
ATOM 1651 O O . ILE A 1 208 ? 14.490 12.133 4.875 1.00 82.25 208 ILE A O 1
ATOM 1655 N N . LYS A 1 209 ? 13.248 14.010 4.815 1.00 79.81 209 LYS A N 1
ATOM 1656 C CA . LYS A 1 209 ? 13.343 14.182 3.353 1.00 79.81 209 LYS A CA 1
ATOM 1657 C C . LYS A 1 209 ? 14.799 14.268 2.886 1.00 79.81 209 LYS A C 1
ATOM 1659 O O . LYS A 1 209 ? 15.189 13.567 1.954 1.00 79.81 209 LYS A O 1
ATOM 1664 N N . ASN A 1 210 ? 15.632 15.060 3.562 1.00 79.25 210 ASN A N 1
ATOM 1665 C CA . ASN A 1 210 ? 17.053 15.183 3.224 1.00 79.25 210 ASN A CA 1
ATOM 1666 C C . ASN A 1 210 ? 17.831 13.872 3.431 1.00 79.25 210 ASN A C 1
ATOM 1668 O O . ASN A 1 210 ? 18.703 13.539 2.623 1.00 79.25 210 ASN A O 1
ATOM 1672 N N . ALA A 1 211 ? 17.521 13.110 4.484 1.00 76.62 211 ALA A N 1
ATOM 1673 C CA . ALA A 1 211 ? 18.147 11.816 4.745 1.00 76.62 211 ALA A CA 1
ATOM 1674 C C . ALA A 1 211 ? 17.797 10.776 3.664 1.00 76.62 211 ALA A C 1
ATOM 1676 O O . ALA A 1 211 ? 18.684 10.056 3.194 1.00 76.62 211 ALA A O 1
ATOM 1677 N N . GLN A 1 212 ? 16.537 10.742 3.219 1.00 74.44 212 GLN A N 1
ATOM 1678 C CA . GLN A 1 212 ? 16.083 9.879 2.123 1.00 74.44 212 GLN A CA 1
ATOM 1679 C C . GLN A 1 212 ? 16.727 10.257 0.780 1.00 74.44 212 GLN A C 1
ATOM 1681 O O . GLN A 1 212 ? 17.169 9.388 0.031 1.00 74.44 212 GLN A O 1
ATOM 1686 N N . GLU A 1 213 ? 16.847 11.548 0.471 1.00 80.12 213 GLU A N 1
ATOM 1687 C CA . GLU A 1 213 ? 17.527 12.003 -0.748 1.00 80.12 213 GLU A CA 1
ATOM 1688 C C . GLU A 1 213 ? 19.006 11.593 -0.773 1.00 80.12 213 GLU A C 1
ATOM 1690 O O . GLU A 1 213 ? 19.547 11.197 -1.810 1.00 80.12 213 GLU A O 1
ATOM 1695 N N . LEU A 1 214 ? 19.678 11.629 0.381 1.00 73.94 214 LEU A N 1
ATOM 1696 C CA . LEU A 1 214 ? 21.073 11.215 0.481 1.00 73.94 214 LEU A CA 1
ATOM 1697 C C . LEU A 1 214 ? 21.246 9.701 0.280 1.00 73.94 214 LEU A C 1
ATOM 1699 O O . LEU A 1 214 ? 22.214 9.284 -0.366 1.00 73.94 214 LEU A O 1
ATOM 1703 N N . SER A 1 215 ? 20.333 8.876 0.805 1.00 69.69 215 SER A N 1
ATOM 1704 C CA . SER A 1 215 ? 20.380 7.421 0.607 1.00 69.69 215 SER A CA 1
ATOM 1705 C C . SER A 1 215 ? 20.120 7.049 -0.856 1.00 69.69 215 SER A C 1
ATOM 1707 O O . SER A 1 215 ? 20.907 6.290 -1.428 1.00 69.69 215 SER A O 1
ATOM 1709 N N . LYS A 1 216 ? 19.122 7.671 -1.504 1.00 73.12 216 LYS A N 1
ATOM 1710 C CA . LYS A 1 216 ? 18.842 7.516 -2.943 1.00 73.12 216 LYS A CA 1
ATOM 1711 C C . LYS A 1 216 ? 20.048 7.900 -3.801 1.00 73.12 216 LYS A C 1
ATOM 1713 O O . LYS A 1 216 ? 20.466 7.123 -4.658 1.00 73.12 216 LYS A O 1
ATOM 1718 N N . LYS A 1 217 ? 20.679 9.052 -3.535 1.00 78.88 217 LYS A N 1
ATOM 1719 C CA . LYS A 1 217 ? 21.888 9.494 -4.260 1.00 78.88 217 LYS A CA 1
ATOM 1720 C C . LYS A 1 217 ? 23.046 8.506 -4.121 1.00 78.88 217 LYS A C 1
ATOM 1722 O O . LYS A 1 217 ? 23.702 8.195 -5.114 1.00 78.88 217 LYS A O 1
ATOM 1727 N N . LYS A 1 218 ? 23.288 7.981 -2.914 1.00 75.06 218 LYS A N 1
ATOM 1728 C CA . LYS A 1 218 ? 24.321 6.955 -2.681 1.00 75.06 218 LYS A CA 1
ATOM 1729 C C . LYS A 1 218 ? 24.011 5.656 -3.424 1.00 75.06 218 LYS A C 1
ATOM 1731 O O . LYS A 1 218 ? 24.914 5.075 -4.023 1.00 75.06 218 LYS A O 1
ATOM 1736 N N . TYR A 1 219 ? 22.754 5.221 -3.417 1.00 71.25 219 TYR A N 1
ATOM 1737 C CA . TYR A 1 219 ? 22.315 4.025 -4.131 1.00 71.25 219 TYR A CA 1
ATOM 1738 C C . TYR A 1 219 ? 22.538 4.150 -5.642 1.00 71.25 219 TYR A C 1
ATOM 1740 O O . TYR A 1 219 ? 23.192 3.293 -6.234 1.00 71.25 219 TYR A O 1
ATOM 1748 N N . ILE A 1 220 ? 22.091 5.257 -6.246 1.00 78.88 220 ILE A N 1
ATOM 1749 C CA . ILE A 1 220 ? 22.282 5.546 -7.675 1.00 78.88 220 ILE A CA 1
ATOM 1750 C C . ILE A 1 220 ? 23.776 5.602 -8.020 1.00 78.88 220 ILE A C 1
ATOM 1752 O O . ILE A 1 220 ? 24.201 5.005 -9.005 1.00 78.88 220 ILE A O 1
ATOM 1756 N N . ALA A 1 221 ? 24.602 6.247 -7.189 1.00 82.00 221 ALA A N 1
ATOM 1757 C CA . ALA A 1 221 ? 26.048 6.304 -7.406 1.00 82.00 221 ALA A CA 1
ATOM 1758 C C . ALA A 1 221 ? 26.710 4.912 -7.370 1.00 82.00 221 ALA A C 1
ATOM 1760 O O . ALA A 1 221 ? 27.569 4.609 -8.204 1.00 82.00 221 ALA A O 1
ATOM 1761 N N . ASN A 1 222 ? 26.294 4.048 -6.439 1.00 79.56 222 ASN A N 1
ATOM 1762 C CA . ASN A 1 222 ? 26.804 2.682 -6.327 1.00 79.56 222 ASN A CA 1
ATOM 1763 C C . ASN A 1 222 ? 26.351 1.805 -7.499 1.00 79.56 222 ASN A C 1
ATOM 1765 O O . ASN A 1 222 ? 27.180 1.107 -8.084 1.00 79.56 222 ASN A O 1
ATOM 1769 N N . GLN A 1 223 ? 25.072 1.879 -7.879 1.00 80.69 223 GLN A N 1
ATOM 1770 C CA . GLN A 1 223 ? 24.540 1.192 -9.056 1.00 80.69 223 GLN A CA 1
ATOM 1771 C C . GLN A 1 223 ? 25.254 1.636 -10.336 1.00 80.69 223 GLN A C 1
ATOM 1773 O O . GLN A 1 223 ? 25.750 0.785 -11.074 1.00 80.69 223 GLN A O 1
ATOM 1778 N N . LYS A 1 224 ? 25.382 2.955 -10.560 1.00 92.06 224 LYS A N 1
ATOM 1779 C CA . LYS A 1 224 ? 26.143 3.525 -11.682 1.00 92.06 224 LYS A CA 1
ATOM 1780 C C . LYS A 1 224 ? 27.537 2.911 -11.738 1.00 92.06 224 LYS A C 1
ATOM 1782 O O . LYS A 1 224 ? 27.927 2.353 -12.759 1.00 92.06 224 LYS A O 1
ATOM 1787 N N . LYS A 1 225 ? 28.280 2.972 -10.630 1.00 89.75 225 LYS A N 1
ATOM 1788 C CA . LYS A 1 225 ? 29.649 2.447 -10.557 1.00 89.75 225 LYS A CA 1
ATOM 1789 C C . LYS A 1 225 ? 29.707 0.947 -10.857 1.00 89.75 225 LYS A C 1
ATOM 1791 O O . LYS A 1 225 ? 30.599 0.513 -11.588 1.00 89.75 225 LYS A O 1
ATOM 1796 N N . HIS A 1 226 ? 28.777 0.167 -10.310 1.00 90.12 226 HIS A N 1
ATOM 1797 C CA . HIS A 1 226 ? 28.713 -1.278 -10.502 1.00 90.12 226 HIS A CA 1
ATOM 1798 C C . HIS A 1 226 ? 28.471 -1.649 -11.970 1.00 90.12 226 HIS A C 1
ATOM 1800 O O . HIS A 1 226 ? 29.314 -2.312 -12.576 1.00 90.12 226 HIS A O 1
ATOM 1806 N N . TYR A 1 227 ? 27.373 -1.172 -12.562 1.00 88.38 227 TYR A N 1
ATOM 1807 C CA . TYR A 1 227 ? 27.005 -1.524 -13.934 1.00 88.38 227 TYR A CA 1
ATOM 1808 C C . TYR A 1 227 ? 27.976 -0.959 -14.966 1.00 88.38 227 TYR A C 1
ATOM 1810 O O . TYR A 1 227 ? 28.267 -1.637 -15.946 1.00 88.38 227 TYR A O 1
ATOM 1818 N N . PHE A 1 228 ? 28.548 0.225 -14.733 1.00 94.31 228 PHE A N 1
ATOM 1819 C CA . PHE A 1 228 ? 29.564 0.774 -15.630 1.00 94.31 228 PHE A CA 1
ATOM 1820 C C . PHE A 1 228 ? 30.836 -0.088 -15.630 1.00 94.31 228 PHE A C 1
ATOM 1822 O O . PHE A 1 228 ? 31.376 -0.418 -16.685 1.00 94.31 228 PHE A O 1
ATOM 1829 N N . THR A 1 229 ? 31.288 -0.529 -14.450 1.00 94.25 229 THR A N 1
ATOM 1830 C CA . THR A 1 229 ? 32.450 -1.427 -14.328 1.00 94.25 229 THR A CA 1
ATOM 1831 C C . THR A 1 229 ? 32.182 -2.778 -14.992 1.00 94.25 229 THR A C 1
ATOM 1833 O O . THR A 1 229 ? 33.046 -3.309 -15.692 1.00 94.25 229 THR A O 1
ATOM 1836 N N . LEU A 1 230 ? 30.981 -3.328 -14.792 1.00 92.62 230 LEU A N 1
ATOM 1837 C CA . LEU A 1 230 ? 30.570 -4.589 -15.398 1.00 92.62 230 LEU A CA 1
ATOM 1838 C C . LEU A 1 230 ? 30.489 -4.476 -16.925 1.00 92.62 230 LEU A C 1
ATOM 1840 O O . LEU A 1 230 ? 31.027 -5.334 -17.618 1.00 92.62 230 LEU A O 1
ATOM 1844 N N . ALA A 1 231 ? 29.919 -3.390 -17.452 1.00 95.50 231 ALA A N 1
ATOM 1845 C CA . ALA A 1 231 ? 29.845 -3.136 -18.888 1.00 95.50 231 ALA A CA 1
ATOM 1846 C C . ALA A 1 231 ? 31.239 -3.062 -19.530 1.00 95.50 231 ALA A C 1
ATOM 1848 O O . ALA A 1 231 ? 31.489 -3.703 -20.552 1.00 95.50 231 ALA A O 1
ATOM 1849 N N . GLU A 1 232 ? 32.176 -2.342 -18.906 1.00 94.25 232 GLU A N 1
ATOM 1850 C CA . GLU A 1 232 ? 33.566 -2.254 -19.369 1.00 94.25 232 GLU A CA 1
ATOM 1851 C C . GLU A 1 232 ? 34.285 -3.608 -19.320 1.00 94.25 232 GLU A C 1
ATOM 1853 O O . GLU A 1 232 ? 35.046 -3.947 -20.232 1.00 94.25 232 GLU A O 1
ATOM 1858 N N . LYS A 1 233 ? 34.023 -4.422 -18.291 1.00 96.19 233 LYS A N 1
ATOM 1859 C CA . LYS A 1 233 ? 34.531 -5.796 -18.216 1.00 96.19 233 LYS A CA 1
ATOM 1860 C C . LYS A 1 233 ? 33.970 -6.654 -19.356 1.00 96.19 233 LYS A C 1
ATOM 1862 O O . LYS A 1 233 ? 34.749 -7.247 -20.098 1.00 96.19 233 LYS A O 1
ATOM 1867 N N . CYS A 1 234 ? 32.654 -6.652 -19.552 1.00 93.12 234 CYS A N 1
ATOM 1868 C CA . CYS A 1 234 ? 31.995 -7.397 -20.624 1.00 93.12 234 CYS A CA 1
ATOM 1869 C C . CYS A 1 234 ? 32.490 -6.961 -22.014 1.00 93.12 234 CYS A C 1
ATOM 1871 O O . CYS A 1 234 ? 32.751 -7.808 -22.865 1.00 93.12 234 CYS A O 1
ATOM 1873 N N . LYS A 1 235 ? 32.737 -5.660 -22.238 1.00 94.75 235 LYS A N 1
ATOM 1874 C CA . LYS A 1 235 ? 33.358 -5.152 -23.479 1.00 94.75 235 LYS A CA 1
ATOM 1875 C C . LYS A 1 235 ? 34.752 -5.723 -23.719 1.00 94.75 235 LYS A C 1
ATOM 1877 O O . LYS A 1 235 ? 35.060 -6.081 -24.857 1.00 94.75 235 LYS A O 1
ATOM 1882 N N . LYS A 1 236 ? 35.591 -5.812 -22.680 1.00 94.88 236 LYS A N 1
ATOM 1883 C CA . LYS A 1 236 ? 36.936 -6.416 -22.769 1.00 94.88 236 LYS A CA 1
ATOM 1884 C C . LYS A 1 236 ? 36.866 -7.908 -23.082 1.00 94.88 236 LYS A C 1
ATOM 1886 O O . LYS A 1 236 ? 37.658 -8.400 -23.880 1.00 94.88 236 LYS A O 1
ATOM 1891 N N . GLU A 1 237 ? 35.887 -8.597 -22.507 1.00 95.69 237 GLU A N 1
ATOM 1892 C CA . GLU A 1 237 ? 35.606 -10.018 -22.745 1.00 95.69 237 GLU A CA 1
ATOM 1893 C C . GLU A 1 237 ? 34.862 -10.273 -24.072 1.00 95.69 237 GLU A C 1
ATOM 1895 O O . GLU A 1 237 ? 34.630 -11.423 -24.434 1.00 95.69 237 GLU A O 1
ATOM 1900 N N . LYS A 1 238 ? 34.534 -9.214 -24.830 1.00 94.56 238 LYS A N 1
ATOM 1901 C CA . LYS A 1 238 ? 33.741 -9.235 -26.075 1.00 94.56 238 LYS A CA 1
ATOM 1902 C C . LYS A 1 238 ? 32.303 -9.745 -25.907 1.00 94.56 238 LYS A C 1
ATOM 1904 O O . LYS A 1 238 ? 31.632 -10.017 -26.902 1.00 94.56 238 LYS A O 1
ATOM 1909 N N . ASP A 1 239 ? 31.793 -9.796 -24.679 1.00 96.38 239 ASP A N 1
ATOM 1910 C CA . ASP A 1 239 ? 30.379 -10.033 -24.383 1.00 96.38 239 ASP A CA 1
ATOM 1911 C C . ASP A 1 239 ? 29.594 -8.718 -24.522 1.00 96.38 239 ASP A C 1
ATOM 1913 O O . ASP A 1 239 ? 29.190 -8.058 -23.561 1.00 96.38 239 ASP A O 1
ATOM 1917 N N . TYR A 1 240 ? 29.446 -8.279 -25.770 1.00 96.31 240 TYR A N 1
ATOM 1918 C CA . TYR A 1 240 ? 28.835 -6.990 -26.076 1.00 96.31 240 TYR A CA 1
ATOM 1919 C C . TYR A 1 240 ? 27.336 -6.946 -25.758 1.00 96.31 240 TYR A C 1
ATOM 1921 O O . TYR A 1 240 ? 26.824 -5.871 -25.460 1.00 96.31 240 TYR A O 1
ATOM 1929 N N . ALA A 1 241 ? 26.642 -8.088 -25.781 1.00 95.88 241 ALA A N 1
ATOM 1930 C CA . ALA A 1 241 ? 25.225 -8.161 -25.432 1.00 95.88 241 ALA A CA 1
ATOM 1931 C C . ALA A 1 241 ? 25.008 -7.817 -23.951 1.00 95.88 241 ALA A C 1
ATOM 1933 O O . ALA A 1 241 ? 24.216 -6.925 -23.639 1.00 95.88 241 ALA A O 1
ATOM 1934 N N . LYS A 1 242 ? 25.790 -8.424 -23.044 1.00 94.75 242 LYS A N 1
ATOM 1935 C CA . LYS A 1 242 ? 25.736 -8.076 -21.615 1.00 94.75 242 LYS A CA 1
ATOM 1936 C C . LYS A 1 242 ? 26.206 -6.655 -21.338 1.00 94.75 242 LYS A C 1
ATOM 1938 O O . LYS A 1 242 ? 25.654 -5.989 -20.466 1.00 94.75 242 LYS A O 1
ATOM 1943 N N . ALA A 1 243 ? 27.190 -6.155 -22.087 1.00 96.19 243 ALA A N 1
ATOM 1944 C CA . ALA A 1 243 ? 27.618 -4.764 -21.950 1.00 96.19 243 ALA A CA 1
ATOM 1945 C C . ALA A 1 243 ? 26.491 -3.776 -22.291 1.00 96.19 243 ALA A C 1
ATOM 1947 O O . ALA A 1 243 ? 26.272 -2.820 -21.547 1.00 96.19 243 ALA A O 1
ATOM 1948 N N . VAL A 1 244 ? 25.743 -4.025 -23.373 1.00 97.19 244 VAL A N 1
ATOM 1949 C CA . VAL A 1 244 ? 24.559 -3.223 -23.720 1.00 97.19 244 VAL A CA 1
ATOM 1950 C C . VAL A 1 244 ? 23.516 -3.297 -22.617 1.00 97.19 244 VAL A C 1
ATOM 1952 O O . VAL A 1 244 ? 22.975 -2.264 -22.232 1.00 97.19 244 VAL A O 1
ATOM 1955 N N . GLU A 1 245 ? 23.231 -4.490 -22.098 1.00 96.00 245 GLU A N 1
ATOM 1956 C CA . GLU A 1 245 ? 22.276 -4.656 -21.003 1.00 96.00 245 GLU A CA 1
ATOM 1957 C C . GLU A 1 245 ? 22.683 -3.831 -19.775 1.00 96.00 245 GLU A C 1
ATOM 1959 O O . GLU A 1 245 ? 21.874 -3.074 -19.240 1.00 96.00 245 GLU A O 1
ATOM 1964 N N . CYS A 1 246 ? 23.959 -3.888 -19.387 1.00 91.62 246 CYS A N 1
ATOM 1965 C CA . CYS A 1 246 ? 24.489 -3.115 -18.268 1.00 91.62 246 CYS A CA 1
ATOM 1966 C C . CYS A 1 246 ? 24.349 -1.605 -18.494 1.00 91.62 246 CYS A C 1
ATOM 1968 O O . CYS A 1 246 ? 23.874 -0.908 -17.602 1.00 91.62 246 CYS A O 1
ATOM 1970 N N . TYR A 1 247 ? 24.693 -1.085 -19.679 1.00 96.56 247 TYR A N 1
ATOM 1971 C CA . TYR A 1 247 ? 24.489 0.339 -19.960 1.00 96.56 247 TYR A CA 1
ATOM 1972 C C . TYR A 1 247 ? 23.008 0.726 -20.013 1.00 96.56 247 TYR A C 1
ATOM 1974 O O . TYR A 1 247 ? 22.661 1.822 -19.579 1.00 96.56 247 TYR A O 1
ATOM 1982 N N . LYS A 1 248 ? 22.117 -0.163 -20.479 1.00 95.31 248 LYS A N 1
ATOM 1983 C CA . LYS A 1 248 ? 20.663 0.060 -20.427 1.00 95.31 248 LYS A CA 1
ATOM 1984 C C . LYS A 1 248 ? 20.164 0.205 -18.986 1.00 95.31 248 LYS A C 1
ATOM 1986 O O . LYS A 1 248 ? 19.327 1.064 -18.738 1.00 95.31 248 LYS A O 1
ATOM 1991 N N . LYS A 1 249 ? 20.700 -0.561 -18.024 1.00 92.12 249 LYS A N 1
ATOM 1992 C CA . LYS A 1 249 ? 20.341 -0.436 -16.592 1.00 92.12 249 LYS A CA 1
ATOM 1993 C C . LYS A 1 249 ? 20.698 0.929 -15.995 1.00 92.12 249 LYS A C 1
ATOM 1995 O O . LYS A 1 249 ? 20.068 1.358 -15.035 1.00 92.12 249 LYS A O 1
ATOM 2000 N N . ILE A 1 250 ? 21.683 1.618 -16.569 1.00 94.75 250 ILE A N 1
ATOM 2001 C CA . ILE A 1 250 ? 22.129 2.947 -16.135 1.00 94.75 250 ILE A CA 1
ATOM 2002 C C . ILE A 1 250 ? 21.913 4.000 -17.221 1.00 94.75 250 ILE A C 1
ATOM 2004 O O . ILE A 1 250 ? 22.643 4.983 -17.291 1.00 94.75 250 ILE A O 1
ATOM 2008 N N . SER A 1 251 ? 20.885 3.831 -18.059 1.00 92.06 251 SER A N 1
ATOM 2009 C CA . SER A 1 251 ? 20.615 4.722 -19.192 1.00 92.06 251 SER A CA 1
ATOM 2010 C C . SER A 1 251 ? 20.175 6.130 -18.791 1.00 92.06 251 SER A C 1
ATOM 2012 O O . SER A 1 251 ? 19.847 6.909 -19.672 1.00 92.06 251 SER A O 1
ATOM 2014 N N . TYR A 1 252 ? 20.106 6.453 -17.498 1.00 90.69 252 TYR A N 1
ATOM 2015 C CA . TYR A 1 252 ? 19.957 7.817 -16.984 1.00 90.69 252 TYR A CA 1
ATOM 2016 C C . TYR A 1 252 ? 21.297 8.562 -16.910 1.00 90.69 252 TYR A C 1
ATOM 2018 O O . TYR A 1 252 ? 21.299 9.771 -16.714 1.00 90.69 252 TYR A O 1
ATOM 2026 N N . ASP A 1 253 ? 22.423 7.855 -17.033 1.00 94.12 253 ASP A N 1
ATOM 2027 C CA . ASP A 1 253 ? 23.755 8.433 -16.974 1.00 94.12 253 ASP A CA 1
ATOM 2028 C C . ASP A 1 253 ? 24.245 8.868 -18.370 1.00 94.12 253 ASP A C 1
ATOM 2030 O O . ASP A 1 253 ? 24.240 8.049 -19.297 1.00 94.12 253 ASP A O 1
ATOM 2034 N N . PRO A 1 254 ? 24.710 10.119 -18.541 1.00 96.06 254 PRO A N 1
ATOM 2035 C CA . PRO A 1 254 ? 25.145 10.635 -19.838 1.00 96.06 254 PRO A CA 1
ATOM 2036 C C . PRO A 1 254 ? 26.264 9.813 -20.494 1.00 96.06 254 PRO A C 1
ATOM 2038 O O . PRO A 1 254 ? 26.272 9.666 -21.718 1.00 96.06 254 PRO A O 1
ATOM 2041 N N . ASP A 1 255 ? 27.192 9.255 -19.710 1.00 95.56 255 ASP A N 1
ATOM 2042 C CA . ASP A 1 255 ? 28.309 8.462 -20.240 1.00 95.56 255 ASP A CA 1
ATOM 2043 C C . ASP A 1 255 ? 27.830 7.083 -20.715 1.00 95.56 255 ASP A C 1
ATOM 2045 O O . ASP A 1 255 ? 28.232 6.597 -21.774 1.00 95.56 255 ASP A O 1
ATOM 2049 N N . ALA A 1 256 ? 26.902 6.466 -19.978 1.00 96.12 256 ALA A N 1
ATOM 2050 C CA . ALA A 1 256 ? 26.271 5.217 -20.398 1.00 96.12 256 ALA A CA 1
ATOM 2051 C C . ALA A 1 256 ? 25.418 5.388 -21.662 1.00 96.12 256 ALA A C 1
ATOM 2053 O O . ALA A 1 256 ? 25.485 4.551 -22.564 1.00 96.12 256 ALA A O 1
ATOM 2054 N N . MET A 1 257 ? 24.652 6.482 -21.764 1.00 97.69 257 MET A N 1
ATOM 2055 C CA . MET A 1 257 ? 23.905 6.823 -22.980 1.00 97.69 257 MET A CA 1
ATOM 2056 C C . MET A 1 257 ? 24.840 6.989 -24.185 1.00 97.69 257 MET A C 1
ATOM 2058 O O . MET A 1 257 ? 24.545 6.480 -25.266 1.00 97.69 257 MET A O 1
ATOM 2062 N N . TYR A 1 258 ? 25.984 7.660 -24.004 1.00 97.94 258 TYR A N 1
ATOM 2063 C CA . TYR A 1 258 ? 26.996 7.780 -25.053 1.00 97.94 258 TYR A CA 1
ATOM 2064 C C . TYR A 1 258 ? 27.493 6.401 -25.510 1.00 97.94 258 TYR A C 1
ATOM 2066 O O . TYR A 1 258 ? 27.492 6.113 -26.709 1.00 97.94 258 TYR A O 1
ATOM 2074 N N . HIS A 1 259 ? 27.842 5.513 -24.575 1.00 97.50 259 HIS A N 1
ATOM 2075 C CA . HIS A 1 259 ? 28.281 4.166 -24.933 1.00 97.50 259 HIS A CA 1
ATOM 2076 C C . HIS A 1 259 ? 27.183 3.343 -25.608 1.00 97.50 259 HIS A C 1
ATOM 2078 O O . HIS A 1 259 ? 27.482 2.648 -26.573 1.00 97.50 259 HIS A O 1
ATOM 2084 N N . LEU A 1 260 ? 25.915 3.452 -25.195 1.00 97.56 260 LEU A N 1
ATOM 2085 C CA . LEU A 1 260 ? 24.800 2.826 -25.921 1.00 97.56 260 LEU A CA 1
ATOM 2086 C C . LEU A 1 260 ? 24.739 3.294 -27.375 1.00 97.56 260 LEU A C 1
ATOM 2088 O O . LEU A 1 260 ? 24.565 2.466 -28.269 1.00 97.56 260 LEU A O 1
ATOM 2092 N N . GLY A 1 261 ? 24.954 4.589 -27.617 1.00 97.50 261 GLY A N 1
ATOM 2093 C CA . GLY A 1 261 ? 25.069 5.134 -28.965 1.00 97.50 261 GLY A CA 1
ATOM 2094 C C . GLY A 1 261 ? 26.171 4.455 -29.783 1.00 97.50 261 GLY A C 1
ATOM 2095 O O . GLY A 1 261 ? 25.925 4.053 -30.918 1.00 97.50 261 GLY A O 1
ATOM 2096 N N . GLU A 1 262 ? 27.355 4.235 -29.197 1.00 97.56 262 GLU A N 1
ATOM 2097 C CA . GLU A 1 262 ? 28.455 3.510 -29.861 1.00 97.56 262 GLU A CA 1
ATOM 2098 C C . GLU A 1 262 ? 28.084 2.056 -30.174 1.00 97.56 262 GLU A C 1
ATOM 2100 O O . GLU A 1 262 ? 28.368 1.565 -31.267 1.00 97.56 262 GLU A O 1
ATOM 2105 N N . MET A 1 263 ? 27.401 1.373 -29.251 1.00 97.50 263 MET A N 1
ATOM 2106 C CA . MET A 1 263 ? 26.988 -0.018 -29.451 1.00 97.50 263 MET A CA 1
ATOM 2107 C C . MET A 1 263 ? 26.011 -0.155 -30.628 1.00 97.50 263 MET A C 1
ATOM 2109 O O . MET A 1 263 ? 26.179 -1.059 -31.449 1.00 97.50 263 MET A O 1
ATOM 2113 N N . TYR A 1 264 ? 25.044 0.761 -30.764 1.00 97.62 264 TYR A N 1
ATOM 2114 C CA . TYR A 1 264 ? 24.124 0.796 -31.909 1.00 97.62 264 TYR A CA 1
ATOM 2115 C C . TYR A 1 264 ? 24.794 1.254 -33.209 1.00 97.62 264 TYR A C 1
ATOM 2117 O O . TYR A 1 264 ? 24.481 0.716 -34.271 1.00 97.62 264 TYR A O 1
ATOM 2125 N N . GLU A 1 265 ? 25.731 2.204 -33.158 1.00 96.62 265 GLU A N 1
ATOM 2126 C CA . GLU A 1 265 ? 26.442 2.676 -34.353 1.00 96.62 265 GLU A CA 1
ATOM 2127 C C . GLU A 1 265 ? 27.323 1.573 -34.953 1.00 96.62 265 GLU A C 1
ATOM 2129 O O . GLU A 1 265 ? 27.413 1.429 -36.175 1.00 96.62 265 GLU A O 1
ATOM 2134 N N . GLU A 1 266 ? 27.971 0.782 -34.097 1.00 95.75 266 GLU A N 1
ATOM 2135 C CA . GLU A 1 266 ? 28.886 -0.287 -34.498 1.00 95.75 266 GLU A CA 1
ATOM 2136 C C . GLU A 1 266 ? 28.194 -1.648 -34.657 1.00 95.75 266 GLU A C 1
ATOM 2138 O O . GLU A 1 266 ? 28.761 -2.548 -35.276 1.00 95.75 266 GLU A O 1
ATOM 2143 N N . GLY A 1 267 ? 26.973 -1.807 -34.137 1.00 96.38 267 GLY A N 1
ATOM 2144 C CA . GLY A 1 267 ? 26.258 -3.086 -34.115 1.00 96.38 267 GLY A CA 1
ATOM 2145 C C . GLY A 1 267 ? 26.859 -4.101 -33.138 1.00 96.38 267 GLY A C 1
ATOM 2146 O O . GLY A 1 267 ? 26.855 -5.304 -33.396 1.00 96.38 267 GLY A O 1
ATOM 2147 N N . LYS A 1 268 ? 27.443 -3.631 -32.031 1.00 95.50 268 LYS A N 1
ATOM 2148 C CA . LYS A 1 268 ? 28.054 -4.488 -31.007 1.00 95.50 268 LYS A CA 1
ATOM 2149 C C . LYS A 1 268 ? 27.004 -4.886 -29.983 1.00 95.50 268 LYS A C 1
ATOM 2151 O O . LYS A 1 268 ? 26.514 -4.047 -29.242 1.00 95.50 268 LYS A O 1
ATOM 2156 N N . GLY A 1 269 ? 26.656 -6.171 -29.929 1.00 93.88 269 GLY A N 1
ATOM 2157 C CA . GLY A 1 269 ? 25.671 -6.690 -28.968 1.00 93.88 269 GLY A CA 1
ATOM 2158 C C . GLY A 1 269 ? 24.221 -6.271 -29.239 1.00 93.88 269 GLY A C 1
ATOM 2159 O O . GLY A 1 269 ? 23.324 -6.706 -28.527 1.00 93.88 269 GLY A O 1
ATOM 2160 N N . VAL A 1 270 ? 23.993 -5.459 -30.273 1.00 96.12 270 VAL A N 1
ATOM 2161 C CA . VAL A 1 270 ? 22.692 -5.020 -30.788 1.00 96.12 270 VAL A CA 1
ATOM 2162 C C . VAL A 1 270 ? 22.758 -4.921 -32.303 1.00 96.12 270 VAL A C 1
ATOM 2164 O O . VAL A 1 270 ? 23.834 -4.793 -32.886 1.00 96.12 270 VAL A O 1
ATOM 2167 N N . SER A 1 271 ? 21.596 -4.941 -32.945 1.00 96.69 271 SER A N 1
ATOM 2168 C CA . SER A 1 271 ? 21.489 -4.672 -34.374 1.00 96.69 271 SER A CA 1
ATOM 2169 C C . SER A 1 271 ? 21.965 -3.254 -34.677 1.00 96.69 271 SER A C 1
ATOM 2171 O O . SER A 1 271 ? 21.534 -2.292 -34.038 1.00 96.69 271 SER A O 1
ATOM 2173 N N . LYS A 1 272 ? 22.857 -3.130 -35.661 1.00 97.19 272 LYS A N 1
ATOM 2174 C CA . LYS A 1 272 ? 23.406 -1.844 -36.086 1.00 97.19 272 LYS A CA 1
ATOM 2175 C C . LYS A 1 272 ? 22.282 -0.910 -36.543 1.00 97.19 272 LYS A C 1
ATOM 2177 O O . LYS A 1 272 ? 21.543 -1.249 -37.464 1.00 97.19 272 LYS A O 1
ATOM 2182 N N . SER A 1 273 ? 22.175 0.264 -35.928 1.00 97.38 273 SER A N 1
ATOM 2183 C CA . SER A 1 273 ? 21.149 1.260 -36.240 1.00 97.38 273 SER A CA 1
ATOM 2184 C C . SER A 1 273 ? 21.680 2.667 -35.990 1.00 97.38 273 SER A C 1
ATOM 2186 O O . SER A 1 273 ? 21.910 3.071 -34.851 1.00 97.38 273 SER A O 1
ATOM 2188 N N . TYR A 1 274 ? 21.863 3.434 -37.068 1.00 95.69 274 TYR A N 1
ATOM 2189 C CA . TYR A 1 274 ? 22.300 4.828 -36.980 1.00 95.69 274 TYR A CA 1
ATOM 2190 C C . TYR A 1 274 ? 21.230 5.739 -36.365 1.00 95.69 274 TYR A C 1
ATOM 2192 O O . TYR A 1 274 ? 21.581 6.681 -35.660 1.00 95.69 274 TYR A O 1
ATOM 2200 N N . SER A 1 275 ? 19.945 5.426 -36.569 1.00 95.19 275 SER A N 1
ATOM 2201 C CA . SER A 1 275 ? 18.833 6.158 -35.948 1.00 95.19 275 SER A CA 1
ATOM 2202 C C . SER A 1 275 ? 18.851 6.004 -34.428 1.00 95.19 275 SER A C 1
ATOM 2204 O O . SER A 1 275 ? 18.866 6.996 -33.711 1.00 95.19 275 SER A O 1
ATOM 2206 N N . GLU A 1 276 ? 18.950 4.767 -33.932 1.00 96.00 276 GLU A N 1
ATOM 2207 C CA . GLU A 1 276 ? 19.019 4.504 -32.487 1.00 96.00 276 GLU A CA 1
ATOM 2208 C C . GLU A 1 276 ? 20.274 5.123 -31.872 1.00 96.00 276 GLU A C 1
ATOM 2210 O O . GLU A 1 276 ? 20.210 5.775 -30.831 1.00 96.00 276 GLU A O 1
ATOM 2215 N N . ALA A 1 277 ? 21.422 4.975 -32.541 1.00 97.50 277 ALA A N 1
ATOM 2216 C CA . ALA A 1 277 ? 22.652 5.620 -32.106 1.00 97.50 277 ALA A CA 1
ATOM 2217 C C . ALA A 1 277 ? 22.473 7.142 -31.979 1.00 97.50 277 ALA A C 1
ATOM 2219 O O . ALA A 1 277 ? 22.964 7.744 -31.023 1.00 97.50 277 ALA A O 1
ATOM 2220 N N . PHE A 1 278 ? 21.721 7.758 -32.897 1.00 96.38 278 PHE A N 1
ATOM 2221 C CA . PHE A 1 278 ? 21.422 9.183 -32.856 1.00 96.38 278 PHE A CA 1
ATOM 2222 C C . PHE A 1 278 ? 20.562 9.591 -31.693 1.00 96.38 278 PHE A C 1
ATOM 2224 O O . PHE A 1 278 ? 20.906 10.557 -31.009 1.00 96.38 278 PHE A O 1
ATOM 2231 N N . ASP A 1 279 ? 19.522 8.830 -31.408 1.00 96.88 279 ASP A N 1
ATOM 2232 C CA . ASP A 1 279 ? 18.669 9.119 -30.271 1.00 96.88 279 ASP A CA 1
ATOM 2233 C C . ASP A 1 279 ? 19.444 9.008 -28.954 1.00 96.88 279 ASP A C 1
ATOM 2235 O O . ASP A 1 279 ? 19.321 9.880 -28.090 1.00 96.88 279 ASP A O 1
ATOM 2239 N N . TRP A 1 280 ? 20.312 8.001 -28.813 1.00 97.81 280 TRP A N 1
ATOM 2240 C CA . TRP A 1 280 ? 21.159 7.845 -27.628 1.00 97.81 280 TRP A CA 1
ATOM 2241 C C . TRP A 1 280 ? 22.197 8.958 -27.479 1.00 97.81 280 TRP A C 1
ATOM 2243 O O . TRP A 1 280 ? 22.312 9.542 -26.399 1.00 97.81 280 TRP A O 1
ATOM 2253 N N . TYR A 1 281 ? 22.902 9.325 -28.553 1.00 97.88 281 TYR A N 1
ATOM 2254 C CA . TYR A 1 281 ? 23.830 10.456 -28.514 1.00 97.88 281 TYR A CA 1
ATOM 2255 C C . TYR A 1 281 ? 23.117 11.779 -28.232 1.00 97.88 281 TYR A C 1
ATOM 2257 O O . TYR A 1 281 ? 23.634 12.606 -27.483 1.00 97.88 281 TYR A O 1
ATOM 2265 N N . ASN A 1 282 ? 21.925 11.996 -28.789 1.00 97.12 282 ASN A N 1
ATOM 2266 C CA . ASN A 1 282 ? 21.152 13.208 -28.544 1.00 97.12 282 ASN A CA 1
ATOM 2267 C C . ASN A 1 282 ? 20.720 13.317 -27.076 1.00 97.12 282 ASN A C 1
ATOM 2269 O O . ASN A 1 282 ? 20.920 14.367 -26.465 1.00 97.12 282 ASN A O 1
ATOM 2273 N N . LYS A 1 283 ? 20.230 12.223 -26.478 1.00 97.25 283 LYS A N 1
ATOM 2274 C CA . LYS A 1 283 ? 19.902 12.165 -25.043 1.00 97.25 283 LYS A CA 1
ATOM 2275 C C . LYS A 1 283 ? 21.128 12.452 -24.166 1.00 97.25 283 LYS A C 1
ATOM 2277 O O . LYS A 1 283 ? 21.051 13.282 -23.264 1.00 97.25 283 LYS A O 1
ATOM 2282 N N . ALA A 1 284 ? 22.275 11.842 -24.476 1.00 97.88 284 ALA A N 1
ATOM 2283 C CA . ALA A 1 284 ? 23.527 12.079 -23.754 1.00 97.88 284 ALA A CA 1
ATOM 2284 C C . ALA A 1 284 ? 23.983 13.548 -23.852 1.00 97.88 284 ALA A C 1
ATOM 2286 O O . ALA A 1 284 ? 24.372 14.163 -22.858 1.00 97.88 284 ALA A O 1
ATOM 2287 N N . ALA A 1 285 ? 23.903 14.134 -25.049 1.00 97.69 285 ALA A N 1
ATOM 2288 C CA . ALA A 1 285 ? 24.289 15.517 -25.307 1.00 97.69 285 ALA A CA 1
ATOM 2289 C C . ALA A 1 285 ? 23.391 16.529 -24.578 1.00 97.69 285 ALA A C 1
ATOM 2291 O O . ALA A 1 285 ? 23.896 17.527 -24.065 1.00 97.69 285 ALA A O 1
ATOM 2292 N N . GLN A 1 286 ? 22.083 16.266 -24.487 1.00 97.12 286 GLN A N 1
ATOM 2293 C CA . GLN A 1 286 ? 21.136 17.093 -23.726 1.00 97.12 286 GLN A CA 1
ATOM 2294 C C . GLN A 1 286 ? 21.468 17.145 -22.230 1.00 97.12 286 GLN A C 1
ATOM 2296 O O . GLN A 1 286 ? 21.197 18.150 -21.579 1.00 97.12 286 GLN A O 1
ATOM 2301 N N . GLN A 1 287 ? 22.103 16.098 -21.701 1.00 94.44 287 GLN A N 1
ATOM 2302 C CA . GLN A 1 287 ? 22.595 16.044 -20.323 1.00 94.44 287 GLN A CA 1
ATOM 2303 C C . GLN A 1 287 ? 24.047 16.528 -20.168 1.00 94.44 287 GLN A C 1
ATOM 2305 O O . GLN A 1 287 ? 24.631 16.416 -19.093 1.00 94.44 287 GLN A O 1
ATOM 2310 N N . GLY A 1 288 ? 24.644 17.080 -21.229 1.00 95.12 288 GLY A N 1
ATOM 2311 C CA . GLY A 1 288 ? 25.979 17.675 -21.190 1.00 95.12 288 GLY A CA 1
ATOM 2312 C C . GLY A 1 288 ? 27.136 16.715 -21.478 1.00 95.12 288 GLY A C 1
ATOM 2313 O O . GLY A 1 288 ? 28.286 17.096 -21.262 1.00 95.12 288 GLY A O 1
ATOM 2314 N N . ASN A 1 289 ? 26.890 15.503 -21.994 1.00 97.69 289 ASN A N 1
ATOM 2315 C CA . ASN A 1 289 ? 27.982 14.616 -22.403 1.00 97.69 289 ASN A CA 1
ATOM 2316 C C . ASN A 1 289 ? 28.766 15.217 -23.587 1.00 97.69 289 ASN A C 1
ATOM 2318 O O . ASN A 1 289 ? 28.249 15.359 -24.699 1.00 97.69 289 ASN A O 1
ATOM 2322 N N . ILE A 1 290 ? 30.039 15.545 -23.358 1.00 97.38 290 ILE A N 1
ATOM 2323 C CA . ILE A 1 290 ? 30.893 16.223 -24.344 1.00 97.38 290 ILE A CA 1
ATOM 2324 C C . ILE A 1 290 ? 31.165 15.324 -25.558 1.00 97.38 290 ILE A C 1
ATOM 2326 O O . ILE A 1 290 ? 31.100 15.795 -26.696 1.00 97.38 290 ILE A O 1
ATOM 2330 N N . GLN A 1 291 ? 31.410 14.029 -25.337 1.00 97.12 291 GLN A N 1
ATOM 2331 C CA . GLN A 1 291 ? 31.710 13.077 -26.411 1.00 97.12 291 GLN A CA 1
ATOM 2332 C C . GLN A 1 291 ? 30.518 12.931 -27.364 1.00 97.12 291 GLN A C 1
ATOM 2334 O O . GLN A 1 291 ? 30.686 12.954 -28.584 1.00 97.12 291 GLN A O 1
ATOM 2339 N N . ALA A 1 292 ? 29.302 12.875 -26.822 1.00 97.06 292 ALA A N 1
ATOM 2340 C CA . ALA A 1 292 ? 28.070 12.821 -27.592 1.00 97.06 292 ALA A CA 1
ATOM 2341 C C . ALA A 1 292 ? 27.828 14.113 -28.386 1.00 97.06 292 ALA A C 1
ATOM 2343 O O . ALA A 1 292 ? 27.510 14.056 -29.575 1.00 97.06 292 ALA A O 1
ATOM 2344 N N . ILE A 1 293 ? 28.055 15.285 -27.778 1.00 96.94 293 ILE A N 1
ATOM 2345 C CA . ILE A 1 293 ? 27.967 16.580 -28.475 1.00 96.94 293 ILE A CA 1
ATOM 2346 C C . ILE A 1 293 ? 28.929 16.615 -29.670 1.00 96.94 293 ILE A C 1
ATOM 2348 O O . ILE A 1 293 ? 28.552 17.028 -30.770 1.00 96.94 293 ILE A O 1
ATOM 2352 N N . GLU A 1 294 ? 30.176 16.182 -29.482 1.00 95.94 294 GLU A N 1
ATOM 2353 C CA . GLU A 1 294 ? 31.162 16.109 -30.561 1.00 95.94 294 GLU A CA 1
ATOM 2354 C C . GLU A 1 294 ? 30.770 15.106 -31.646 1.00 95.94 294 GLU A C 1
ATOM 2356 O O . GLU A 1 294 ? 30.927 15.391 -32.839 1.00 95.94 294 GLU A O 1
ATOM 2361 N N . LYS A 1 295 ? 30.223 13.954 -31.252 1.00 95.00 295 LYS A N 1
ATOM 2362 C CA . LYS A 1 295 ? 29.749 12.921 -32.172 1.00 95.00 295 LYS A CA 1
ATOM 2363 C C . LYS A 1 295 ? 28.626 13.442 -33.070 1.00 95.00 295 LYS A C 1
ATOM 2365 O O . LYS A 1 295 ? 28.730 13.357 -34.294 1.00 95.00 295 LYS A O 1
ATOM 2370 N N . LEU A 1 296 ? 27.617 14.091 -32.490 1.00 95.12 296 LEU A N 1
ATOM 2371 C CA . LEU A 1 296 ? 26.511 14.701 -33.235 1.00 95.12 296 LEU A CA 1
ATOM 2372 C C . LEU A 1 296 ? 26.987 15.834 -34.150 1.00 95.12 296 LEU A C 1
ATOM 2374 O O . LEU A 1 296 ? 26.509 15.963 -35.278 1.00 95.12 296 LEU A O 1
ATOM 2378 N N . LYS A 1 297 ? 27.959 16.646 -33.709 1.00 94.38 297 LYS A N 1
ATOM 2379 C CA . LYS A 1 297 ? 28.582 17.675 -34.561 1.00 94.38 297 LYS A CA 1
ATOM 2380 C C . LYS A 1 297 ? 29.240 17.061 -35.798 1.00 94.38 297 LYS A C 1
ATOM 2382 O O . LYS A 1 297 ? 29.134 17.639 -36.878 1.00 94.38 297 LYS A O 1
ATOM 2387 N N . LYS A 1 298 ? 29.914 15.914 -35.657 1.00 92.00 298 LYS A N 1
ATOM 2388 C CA . LYS A 1 298 ? 30.526 15.193 -36.786 1.00 92.00 298 LYS A CA 1
ATOM 2389 C C . LYS A 1 298 ? 29.464 14.651 -37.741 1.00 92.00 298 LYS A C 1
ATOM 2391 O O . LYS A 1 298 ? 29.590 14.863 -38.941 1.00 92.00 298 LYS A O 1
ATOM 2396 N N . TRP A 1 299 ? 28.387 14.058 -37.236 1.00 90.88 299 TRP A N 1
ATOM 2397 C CA . TRP A 1 299 ? 27.294 13.589 -38.094 1.00 90.88 299 TRP A CA 1
ATOM 2398 C C . TRP A 1 299 ? 26.571 14.687 -38.854 1.00 90.88 299 TRP A C 1
ATOM 2400 O O . TRP A 1 299 ? 26.264 14.504 -40.023 1.00 90.88 299 TRP A O 1
ATOM 2410 N N . LYS A 1 300 ? 26.355 15.858 -38.250 1.00 86.69 300 LYS A N 1
ATOM 2411 C CA . LYS A 1 300 ? 25.775 16.996 -38.982 1.00 86.69 300 LYS A CA 1
ATOM 2412 C C . LYS A 1 300 ? 26.631 17.421 -40.180 1.00 86.69 300 LYS A C 1
ATOM 2414 O O . LYS A 1 300 ? 26.099 17.946 -41.148 1.00 86.69 300 LYS A O 1
ATOM 2419 N N . LYS A 1 301 ? 27.947 17.194 -40.119 1.00 86.75 301 LYS A N 1
ATOM 2420 C CA . LYS A 1 301 ? 28.881 17.445 -41.229 1.00 86.75 301 LYS A CA 1
ATOM 2421 C C . LYS A 1 301 ? 28.969 16.276 -42.215 1.00 86.75 301 LYS A C 1
ATOM 2423 O O . LYS A 1 301 ? 29.430 16.465 -43.336 1.00 86.75 301 LYS A O 1
ATOM 2428 N N . SER A 1 302 ? 28.592 15.070 -41.801 1.00 82.81 302 SER A N 1
ATOM 2429 C CA . SER A 1 302 ? 28.664 13.846 -42.604 1.00 82.81 302 SER A CA 1
ATOM 2430 C C . SER A 1 302 ? 27.577 12.863 -42.146 1.00 82.81 302 SER A C 1
ATOM 2432 O O . SER A 1 302 ? 27.860 12.003 -41.301 1.00 82.81 302 SER A O 1
ATOM 2434 N N . PRO A 1 303 ? 26.337 13.017 -42.651 1.00 78.44 303 PRO A N 1
ATOM 2435 C CA . PRO A 1 303 ? 25.215 12.153 -42.291 1.00 78.44 303 PRO A CA 1
ATOM 2436 C C . PRO A 1 303 ? 25.523 10.697 -42.658 1.00 78.44 303 PRO A C 1
ATOM 2438 O O . PRO A 1 303 ? 26.159 10.445 -43.684 1.00 78.44 303 PRO A O 1
ATOM 2441 N N . LYS A 1 304 ? 25.123 9.757 -41.798 1.00 73.50 304 LYS A N 1
ATOM 2442 C CA . LYS A 1 304 ? 25.282 8.310 -41.999 1.00 73.50 304 LYS A CA 1
ATOM 2443 C C . LYS A 1 304 ? 23.989 7.680 -42.485 1.00 73.50 304 LYS A C 1
ATOM 2445 O O . LYS A 1 304 ? 22.920 8.179 -42.075 1.00 73.50 304 LYS A O 1
#

Sequence (304 aa):
MDEIKEIKMEKPQYFVDLSRLWGSVDEEISELESDEVTGLSLRKSENFDAAHLAKFVNLCELDLGRSSVTDKDMVHLANLVQLTDLDLFGTDVGDRGMVHLANLTNLQQLNLGATTVGDEGLVYLKNLTNLKILKLSESEVSEEQIEELQKSLPQVTIEYYVDPSSLQRDIEHHESPQENTTKLASKLTYIIIAILFIVFVIWAVVYIKNAQELSKKKYIANQKKHYFTLAEKCKKEKDYAKAVECYKKISYDPDAMYHLGEMYEEGKGVSKSYSEAFDWYNKAAQQGNIQAIEKLKKWKKSPK

Mean predicted aligned error: 17.61 Å

Nearest PDB structures (foldseek):
  4xa9-assembly5_E  TM=7.649E-01  e=1.942E-04  Legionella pneumophila subsp. pneumophila str. Philadelphia 1
  5ixt-assembly1_A  TM=6.989E-01  e=2.281E-04  Arabidopsis thaliana
  4q3i-as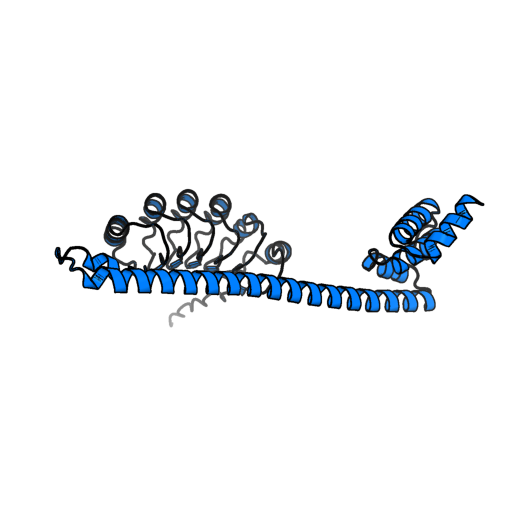sembly2_B  TM=6.338E-01  e=1.942E-04  Oryza sativa
  2wfh-assembly1_B  TM=7.413E-01  e=1.202E-03  Homo sapiens
  7e5b-assembly1_A  TM=7.724E-01  e=2.546E-03  Cyclostomata

pLDDT: mean 85.51, std 17.26, range [23.52, 98.5]

Organism: Uabimicrobium amorphum (NCBI:txid2596890)

Foldseek 3Di:
DDDPDPPPPDQPADADEPCPDDAECAVVLVPDDLVNHQHYACALPEDYQLLSLLSNLNHQYYHQANYADELVSLQSCLNNLNHQYYHHHQYAYEQSSLLSCLNNLNHQYYEQANYAYELNNCVSCLNNQNHQEYEHENYNYDPVSVVVSCVSRVNHDYHYDDDPVVVPVPDDDDDDPVVVVVVVVVVVVVVVVVVVVVVVVVVVVVVVVVVVVVVVVVVLVVLCVVLCVVLVVCVVVLVQLSSLVSLVSNLVALVSLQVNLVCQCVVRSHRNDNVSSLVSLVSSVVVPNPSSVVVVVVCVVPPD

Secondary structure (DSSP, 8-state):
---------PPP-EEEE-TT--S--HHHHHHS-TTTEEEEE-TT--S--GGGGGG-TT--EEE-TTSS-BTTTGGGGTT-TT-SEEE-TTSB-BTTTGGGGTT-TT--EEE-TTSB--HHHHGGGTT-TT--EEE-TT----HHHHHHHHHH-TT-EEE----GGGGGTTS-----TTHHHHHHHHHHHHHHHHHHHHHHHHHHHHHHHHHHHHHHHHHHHHHHHHHHHHHHHHHHTT-HHHHHHHHHHTTTSHHHHHHHHHHHHHTSSS---HHHHHHHHHHHHHTT-HHHHHHHHHHHHS--